Protein AF-A0A660PKB8-F1 (afd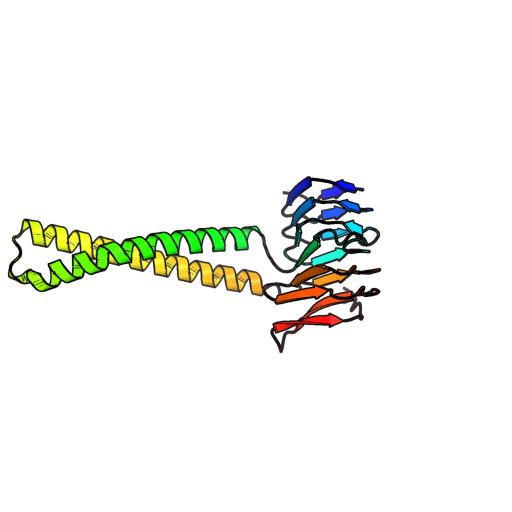b_monomer_lite)

Radius of gyration: 24.16 Å; chains: 1; bounding box: 61×37×67 Å

Secondary structure (DSSP, 8-state):
---EEEEEEES-EEEESS-EEEEEEEEEEEEEESS-EEEEEEEEEEEEEEESSEEEEEEES-TT---EEEEES--HHHHHHHHHHHHHHHHHHHHHHHHHHHHHHHHHTGGG--HHHHHHHHHHHHHHHHHHHHHHHHHHHHHHHHHHHHH-TT-EEEEEEEE-TT-EEEETTEEEE--S-EESPEEEEE-TTT-SEEEE--------

Foldseek 3Di:
DEEAEECEAEPEEEAEAYEYAHAAEYYQYEYEYQAEYYQQNYEYAAYAHEYLAEYHHAEYYDPVLHQAEYEKLDHVVLVVLLVVLVVLLVVLVVVLVVLVVVLVVLVVCVVVDDPVSVVVSVVSVVSNVVSVVSNVVSVVVSVVSVCVSCVNQNIKYWHAAKYAFQYWYHYPHEIDGRHHMDGARWMWHQDPVPRHTDIDRDPPPPDD

Structure (mmCIF, N/CA/C/O backbone):
data_AF-A0A660PKB8-F1
#
_entry.id   AF-A0A660PKB8-F1
#
loop_
_atom_site.group_PDB
_atom_site.id
_atom_site.type_symbol
_atom_site.label_atom_id
_atom_site.label_alt_id
_atom_site.label_comp_id
_atom_site.label_asym_id
_atom_site.label_entity_id
_atom_site.label_seq_id
_atom_site.pdbx_PDB_ins_code
_atom_site.Cartn_x
_atom_site.Cartn_y
_atom_site.Cartn_z
_atom_site.occupancy
_atom_site.B_iso_or_equiv
_atom_site.auth_seq_id
_atom_site.auth_comp_id
_atom_site.auth_asym_id
_atom_site.auth_atom_id
_atom_site.pdbx_PDB_model_num
ATOM 1 N N . LYS A 1 1 ? -10.560 6.174 -16.554 1.00 69.50 1 LYS A N 1
ATOM 2 C CA . LYS A 1 1 ? -10.930 4.743 -16.407 1.00 69.50 1 LYS A CA 1
ATOM 3 C C . LYS A 1 1 ? -10.545 4.004 -17.688 1.00 69.50 1 LYS A C 1
ATOM 5 O O . LYS A 1 1 ? -11.415 3.709 -18.490 1.00 69.50 1 LYS A O 1
ATOM 10 N N . GLY A 1 2 ? -9.256 3.796 -17.928 1.00 89.50 2 GLY A N 1
ATOM 11 C CA . GLY A 1 2 ? -8.780 3.174 -19.164 1.00 89.50 2 GLY A CA 1
ATOM 12 C C . GLY A 1 2 ? -7.281 2.937 -19.101 1.00 89.50 2 GLY A C 1
ATOM 13 O O . GLY A 1 2 ? -6.622 3.435 -18.183 1.00 89.50 2 GLY A O 1
ATOM 14 N N . ASP A 1 3 ? -6.766 2.167 -20.043 1.00 93.25 3 ASP A N 1
ATOM 15 C CA . ASP A 1 3 ? -5.341 1.871 -20.103 1.00 93.25 3 ASP A CA 1
ATOM 16 C C . ASP A 1 3 ? -4.556 3.098 -20.572 1.00 93.25 3 ASP A C 1
ATOM 18 O O . ASP A 1 3 ? -5.059 3.937 -21.324 1.00 93.25 3 ASP A O 1
ATOM 22 N N . ILE A 1 4 ? -3.321 3.224 -20.097 1.00 94.69 4 ILE A N 1
ATOM 23 C CA . ILE A 1 4 ? -2.430 4.325 -20.460 1.00 94.69 4 ILE A CA 1
ATOM 24 C C . ILE A 1 4 ? -1.214 3.730 -21.144 1.00 94.69 4 ILE A C 1
ATOM 26 O O . ILE A 1 4 ? -0.453 2.985 -20.531 1.00 94.69 4 ILE A O 1
ATOM 30 N N . LEU A 1 5 ? -1.018 4.105 -22.405 1.00 94.88 5 LEU A N 1
ATOM 31 C CA . LEU A 1 5 ? 0.172 3.764 -23.168 1.00 94.88 5 LEU A CA 1
ATOM 32 C C . LEU A 1 5 ? 0.995 5.032 -23.386 1.00 94.88 5 LEU A C 1
ATOM 34 O O . LEU A 1 5 ? 0.524 5.992 -23.996 1.00 94.88 5 LEU A O 1
ATOM 38 N N . ALA A 1 6 ? 2.227 5.042 -22.898 1.00 94.06 6 ALA A N 1
ATOM 39 C CA . ALA A 1 6 ? 3.127 6.174 -23.043 1.00 94.06 6 ALA A CA 1
ATOM 40 C C . ALA A 1 6 ? 4.546 5.696 -23.347 1.00 94.06 6 ALA A C 1
ATOM 42 O O . ALA A 1 6 ? 4.982 4.632 -22.921 1.00 94.06 6 ALA A O 1
ATOM 43 N N . LYS A 1 7 ? 5.316 6.506 -24.077 1.00 93.81 7 LYS A N 1
ATOM 44 C CA . LYS A 1 7 ? 6.759 6.252 -24.210 1.00 93.81 7 LYS A CA 1
ATOM 45 C C . LYS A 1 7 ? 7.508 6.686 -22.950 1.00 93.81 7 LYS A C 1
ATOM 47 O O . LYS A 1 7 ? 8.385 5.963 -22.489 1.00 93.81 7 LYS A O 1
ATOM 52 N N . TYR A 1 8 ? 7.120 7.836 -22.406 1.00 94.75 8 TYR A N 1
ATOM 53 C CA . TYR A 1 8 ? 7.726 8.482 -21.249 1.00 94.75 8 TYR A CA 1
ATOM 54 C C . TYR A 1 8 ? 6.620 8.985 -20.324 1.00 94.75 8 TYR A C 1
ATOM 56 O O . TYR A 1 8 ? 5.643 9.561 -20.804 1.00 94.75 8 TYR A O 1
ATOM 64 N N . ILE A 1 9 ? 6.783 8.798 -19.017 1.00 95.62 9 ILE A N 1
ATOM 65 C CA . ILE A 1 9 ? 5.937 9.412 -17.989 1.00 95.62 9 ILE A CA 1
ATOM 66 C C . ILE A 1 9 ? 6.855 10.220 -17.081 1.00 95.62 9 ILE A C 1
ATOM 68 O O . ILE A 1 9 ? 7.738 9.655 -16.447 1.00 95.62 9 ILE A O 1
ATOM 72 N N . MET A 1 10 ? 6.691 11.540 -17.041 1.00 94.69 10 MET A N 1
ATOM 73 C CA . MET A 1 10 ? 7.623 12.427 -16.342 1.00 94.69 10 MET A CA 1
ATOM 74 C C . MET A 1 10 ? 6.870 13.446 -15.498 1.00 94.69 10 MET A C 1
ATOM 76 O O . MET A 1 10 ? 5.960 14.095 -16.010 1.00 94.69 10 MET A O 1
ATOM 80 N N . ASN A 1 11 ? 7.273 13.608 -14.232 1.00 94.25 11 ASN A N 1
ATOM 81 C CA . ASN A 1 11 ? 6.698 14.577 -13.289 1.00 94.25 11 ASN A CA 1
ATOM 82 C C . ASN A 1 11 ? 5.159 14.545 -13.242 1.00 94.25 11 ASN A C 1
ATOM 84 O O . ASN A 1 11 ? 4.507 15.583 -13.126 1.00 94.25 11 ASN A O 1
ATOM 88 N N . ALA A 1 12 ? 4.571 13.355 -13.371 1.00 94.31 12 ALA A N 1
ATOM 89 C CA . ALA A 1 12 ? 3.133 13.193 -13.519 1.00 94.31 12 ALA A CA 1
ATOM 90 C C . ALA A 1 12 ? 2.507 12.575 -12.266 1.00 94.31 12 ALA A C 1
ATOM 92 O O . ALA A 1 12 ? 3.125 11.762 -11.577 1.00 94.31 12 ALA A O 1
ATOM 93 N N . SER A 1 13 ? 1.249 12.933 -12.003 1.00 95.44 13 SER A N 1
ATOM 94 C CA . SER A 1 13 ? 0.395 12.259 -11.026 1.00 95.44 13 SER A CA 1
ATOM 95 C C . SER A 1 13 ? -0.745 11.577 -11.773 1.00 95.44 13 SER A C 1
ATOM 97 O O . SER A 1 13 ? -1.609 12.253 -12.325 1.00 95.44 13 SER A O 1
ATOM 99 N N . ILE A 1 14 ? -0.727 10.248 -11.824 1.00 94.56 14 ILE A N 1
ATOM 100 C CA . ILE A 1 14 ? -1.654 9.441 -12.621 1.00 94.56 14 ILE A CA 1
ATOM 101 C C . ILE A 1 14 ? -2.385 8.468 -11.706 1.00 94.56 14 ILE A C 1
ATOM 103 O O . ILE A 1 14 ? -1.758 7.708 -10.974 1.00 94.56 14 ILE A O 1
ATOM 107 N N . GLU A 1 15 ? -3.711 8.443 -11.806 1.00 94.69 15 GLU A N 1
ATOM 108 C CA . GLU A 1 15 ? -4.549 7.422 -11.183 1.00 94.69 15 GLU A CA 1
ATOM 109 C C . GLU A 1 15 ? -5.444 6.789 -12.252 1.00 94.69 15 GLU A C 1
ATOM 111 O O . GLU A 1 15 ? -6.185 7.480 -12.956 1.00 94.69 15 GLU A O 1
ATOM 116 N N . THR A 1 16 ? -5.380 5.467 -12.400 1.00 94.06 16 THR A N 1
ATOM 117 C CA . THR A 1 16 ? -6.225 4.744 -13.355 1.00 94.06 16 THR A CA 1
ATOM 118 C C . THR A 1 16 ? -6.675 3.385 -12.832 1.00 94.06 16 THR A C 1
ATOM 120 O O . THR A 1 16 ? -6.092 2.801 -11.923 1.00 94.06 16 THR A O 1
ATOM 123 N N . TYR A 1 17 ? -7.757 2.875 -13.414 1.00 92.19 17 TYR A N 1
ATOM 124 C CA . TYR A 1 17 ? -8.236 1.515 -13.162 1.00 92.19 17 TYR A CA 1
ATOM 125 C C . TYR A 1 17 ? -7.673 0.508 -14.171 1.00 92.19 17 TYR A C 1
ATOM 127 O O . TYR A 1 17 ? -7.754 -0.691 -13.935 1.00 92.19 17 TYR A O 1
ATOM 135 N N . GLY A 1 18 ? -7.131 1.002 -15.288 1.00 92.06 18 GLY A N 1
ATOM 136 C CA . GLY A 1 18 ? -6.535 0.188 -16.341 1.00 92.06 18 GLY A CA 1
ATOM 137 C C . GLY A 1 18 ? -5.058 -0.109 -16.103 1.00 92.06 18 GLY A C 1
ATOM 138 O O . GLY A 1 18 ? -4.465 0.309 -15.108 1.00 92.06 18 GLY A O 1
ATOM 139 N N . GLN A 1 19 ? -4.460 -0.826 -17.039 1.00 94.12 19 GLN A N 1
ATOM 140 C CA . GLN A 1 19 ? -3.027 -1.079 -17.098 1.00 94.12 19 GLN A CA 1
ATOM 141 C C . GLN A 1 19 ? -2.276 0.188 -17.518 1.00 94.12 19 GLN A C 1
ATOM 143 O O . GLN A 1 19 ? -2.779 1.015 -18.282 1.00 94.12 19 GLN A O 1
ATOM 148 N N . ILE A 1 20 ? -1.050 0.343 -17.027 1.00 95.94 20 ILE A N 1
ATOM 149 C CA . ILE A 1 20 ? -0.141 1.393 -17.493 1.00 95.94 20 ILE A CA 1
ATOM 150 C C . ILE A 1 20 ? 1.052 0.729 -18.159 1.00 95.94 20 ILE A C 1
ATOM 152 O O . ILE A 1 20 ? 1.685 -0.140 -17.567 1.00 95.94 20 ILE A O 1
ATOM 156 N N . VAL A 1 21 ? 1.379 1.167 -19.370 1.00 96.31 21 VAL A N 1
ATOM 157 C CA . VAL A 1 21 ? 2.563 0.728 -20.106 1.00 96.31 21 VAL A CA 1
ATOM 158 C C . VAL A 1 21 ? 3.403 1.953 -20.454 1.00 96.31 21 VAL A C 1
ATOM 160 O O . VAL A 1 21 ? 2.982 2.812 -21.230 1.00 96.31 21 VAL A O 1
ATOM 163 N N . ALA A 1 22 ? 4.593 2.028 -19.866 1.00 96.06 22 ALA A N 1
ATOM 164 C CA . ALA A 1 22 ? 5.624 3.005 -20.173 1.00 96.06 22 ALA A CA 1
ATOM 165 C C . ALA A 1 22 ? 6.752 2.317 -20.956 1.00 96.06 22 ALA A C 1
ATOM 167 O O . ALA A 1 22 ? 7.414 1.422 -20.444 1.00 96.06 22 ALA A O 1
ATOM 168 N N . ASN A 1 23 ? 6.999 2.708 -22.206 1.00 92.88 23 ASN A N 1
ATOM 169 C CA . ASN A 1 23 ? 7.944 1.953 -23.040 1.00 92.88 23 ASN A CA 1
ATOM 170 C C . ASN A 1 23 ? 9.421 2.222 -22.714 1.00 92.88 23 ASN A C 1
ATOM 172 O O . ASN A 1 23 ? 10.255 1.383 -23.052 1.00 92.88 23 ASN A O 1
ATOM 176 N N . ARG A 1 24 ? 9.766 3.389 -22.153 1.00 93.12 24 ARG A N 1
ATOM 177 C CA . ARG A 1 24 ? 11.167 3.793 -21.939 1.00 93.12 24 ARG A CA 1
ATOM 178 C C . ARG A 1 24 ? 11.476 4.262 -20.530 1.00 93.12 24 ARG A C 1
ATOM 180 O O . ARG A 1 24 ? 12.496 3.860 -19.981 1.00 93.12 24 ARG A O 1
ATOM 187 N N . GLU A 1 25 ? 10.665 5.144 -19.961 1.00 94.50 25 GLU A N 1
ATOM 188 C CA . GLU A 1 25 ? 11.041 5.766 -18.692 1.00 94.50 25 GLU A CA 1
ATOM 189 C C . GLU A 1 25 ? 9.838 6.272 -17.906 1.00 94.50 25 GLU A C 1
ATOM 191 O O . GLU A 1 25 ? 8.907 6.862 -18.466 1.00 94.50 25 GLU A O 1
ATOM 196 N N . ILE A 1 26 ? 9.905 6.072 -16.592 1.00 95.94 26 ILE A N 1
ATOM 197 C CA . ILE A 1 26 ? 9.063 6.734 -15.605 1.00 95.94 26 ILE A CA 1
ATOM 198 C C . ILE A 1 26 ? 9.989 7.568 -14.722 1.00 95.94 26 ILE A C 1
ATOM 200 O O . ILE A 1 26 ? 10.857 7.027 -14.043 1.00 95.94 26 ILE A O 1
ATOM 204 N N . PHE A 1 27 ? 9.816 8.883 -14.737 1.00 95.25 27 PHE A N 1
ATOM 205 C CA . PHE A 1 27 ? 10.677 9.827 -14.038 1.00 95.25 27 PHE A CA 1
ATOM 206 C C . PHE A 1 27 ? 9.871 10.629 -13.021 1.00 95.25 27 PHE A C 1
ATOM 208 O O . PHE A 1 27 ? 8.894 11.291 -13.390 1.00 95.25 27 PHE A O 1
ATOM 215 N N . GLN A 1 28 ? 10.283 10.581 -11.753 1.00 93.88 28 GLN A N 1
ATOM 216 C CA . GLN A 1 28 ? 9.785 11.427 -10.665 1.00 93.88 28 GLN A CA 1
ATOM 217 C C . GLN A 1 28 ? 8.247 11.543 -10.646 1.00 93.88 28 GLN A C 1
ATOM 219 O O . GLN A 1 28 ? 7.681 12.634 -10.586 1.00 93.88 28 GLN A O 1
ATOM 224 N N . SER A 1 29 ? 7.551 10.412 -10.766 1.00 95.88 29 SER A N 1
ATOM 225 C CA . SER A 1 29 ? 6.095 10.382 -10.964 1.00 95.88 29 SER A CA 1
ATOM 226 C C . SER A 1 29 ? 5.377 9.639 -9.840 1.00 95.88 29 SER A C 1
ATOM 228 O O . SER A 1 29 ? 5.936 8.752 -9.199 1.00 95.88 29 SER A O 1
ATOM 230 N N . LYS A 1 30 ? 4.119 10.008 -9.596 1.00 96.62 30 LYS A N 1
ATOM 231 C CA . LYS A 1 30 ? 3.211 9.313 -8.680 1.00 96.62 30 LYS A CA 1
ATOM 232 C C . LYS A 1 30 ? 2.159 8.594 -9.502 1.00 96.62 30 LYS A C 1
ATOM 234 O O . LYS A 1 30 ? 1.293 9.232 -10.094 1.00 96.62 30 LYS A O 1
ATOM 239 N N . ILE A 1 31 ? 2.250 7.277 -9.574 1.00 96.00 31 ILE A N 1
ATOM 240 C CA . ILE A 1 31 ? 1.409 6.468 -10.448 1.00 96.00 31 ILE A CA 1
ATOM 241 C C . ILE A 1 31 ? 0.656 5.455 -9.603 1.00 96.00 31 ILE A C 1
ATOM 243 O O . ILE A 1 31 ? 1.268 4.709 -8.848 1.00 96.00 31 ILE A O 1
ATOM 247 N N . LYS A 1 32 ? -0.667 5.406 -9.757 1.00 95.31 32 LYS A N 1
ATOM 248 C CA . LYS A 1 32 ? -1.527 4.419 -9.107 1.00 95.31 32 LYS A CA 1
ATOM 249 C C . LYS A 1 32 ? -2.399 3.720 -10.139 1.00 95.31 32 LYS A C 1
ATOM 251 O O . LYS A 1 32 ? -3.135 4.369 -10.885 1.00 95.31 32 LYS A O 1
ATOM 256 N N . SER A 1 33 ? -2.334 2.396 -10.166 1.00 94.06 33 SER A N 1
ATOM 257 C CA . SER A 1 33 ? -3.136 1.550 -11.044 1.00 94.06 33 SER A CA 1
ATOM 258 C C . SER A 1 33 ? -3.864 0.466 -10.244 1.00 94.06 33 SER A C 1
ATOM 260 O O . SER A 1 33 ? -3.288 -0.146 -9.346 1.00 94.06 33 SER A O 1
ATOM 262 N N . LYS A 1 34 ? -5.131 0.191 -10.588 1.00 91.06 34 LYS A N 1
ATOM 263 C CA . LYS A 1 34 ? -5.841 -1.019 -10.116 1.00 91.06 34 LYS A CA 1
ATOM 264 C C . LYS A 1 34 ? -5.466 -2.291 -10.883 1.00 91.06 34 LYS A C 1
ATOM 266 O O . LYS A 1 34 ? -5.967 -3.370 -10.580 1.00 91.06 34 LYS A O 1
ATOM 271 N N . ASN A 1 35 ? -4.629 -2.172 -11.901 1.00 91.81 35 ASN A N 1
ATOM 272 C CA . ASN A 1 35 ? -4.149 -3.285 -12.697 1.00 91.81 35 ASN A CA 1
ATOM 273 C C . ASN A 1 35 ? -2.618 -3.327 -12.604 1.00 91.81 35 ASN A C 1
ATOM 275 O O . ASN A 1 35 ? -2.0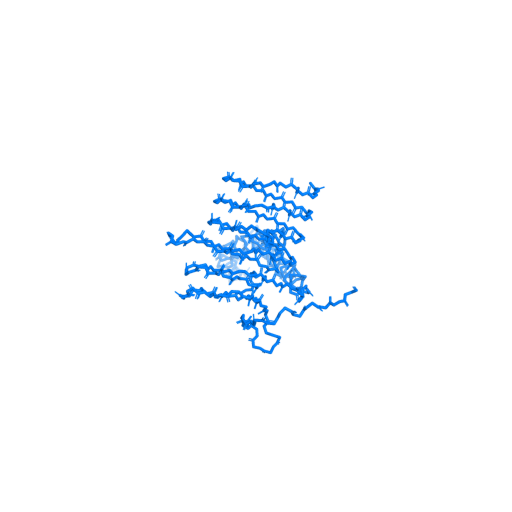47 -2.922 -11.592 1.00 91.81 35 ASN A O 1
ATOM 279 N N . GLU A 1 36 ? -1.958 -3.861 -13.622 1.00 94.31 36 GLU A N 1
ATOM 280 C CA . GLU A 1 36 ? -0.504 -3.938 -13.680 1.00 94.31 36 GLU A CA 1
ATOM 281 C C . GLU A 1 36 ? 0.140 -2.660 -14.234 1.00 94.31 36 GLU A C 1
ATOM 283 O O . GLU A 1 36 ? -0.455 -1.920 -15.027 1.00 94.31 36 GLU A O 1
ATOM 288 N N . ILE A 1 37 ? 1.398 -2.434 -13.858 1.00 96.19 37 ILE A N 1
ATOM 289 C CA . ILE A 1 37 ? 2.243 -1.374 -14.412 1.00 96.19 37 ILE A CA 1
ATOM 290 C C . ILE A 1 37 ? 3.451 -2.017 -15.088 1.00 96.19 37 ILE A C 1
ATOM 292 O O . ILE A 1 37 ? 4.178 -2.792 -14.473 1.00 96.19 37 ILE A O 1
ATOM 296 N N . HIS A 1 38 ? 3.674 -1.676 -16.355 1.00 96.12 38 HIS A N 1
ATOM 297 C CA . HIS A 1 38 ? 4.717 -2.250 -17.197 1.00 96.12 38 HIS A CA 1
ATOM 298 C C . HIS A 1 38 ? 5.668 -1.165 -17.694 1.00 96.12 38 HIS A C 1
ATOM 300 O O . HIS A 1 38 ? 5.269 -0.240 -18.391 1.00 96.12 38 HIS A O 1
ATOM 306 N N . CYS A 1 39 ? 6.944 -1.320 -17.379 1.00 95.25 39 CYS A N 1
ATOM 307 C CA . CYS A 1 39 ? 8.083 -0.577 -17.900 1.00 95.25 39 CYS A CA 1
ATOM 308 C C . CYS A 1 39 ? 9.237 -1.548 -18.210 1.00 95.25 39 CYS A C 1
ATOM 310 O O . CYS A 1 39 ? 10.386 -1.296 -17.865 1.00 95.25 39 CYS A O 1
ATOM 312 N N . LYS A 1 40 ? 8.926 -2.708 -18.812 1.00 90.06 40 LYS A N 1
ATOM 313 C CA . LYS A 1 40 ? 9.848 -3.858 -18.928 1.00 90.06 40 LYS A CA 1
ATOM 314 C C . LYS A 1 40 ? 11.189 -3.543 -19.600 1.00 90.06 40 LYS A C 1
ATOM 316 O O . LYS A 1 40 ? 12.201 -4.084 -19.200 1.00 90.06 40 LYS A O 1
ATOM 321 N N . LYS A 1 41 ? 11.180 -2.697 -20.636 1.00 90.50 41 LYS A N 1
ATOM 322 C CA . LYS A 1 41 ? 12.384 -2.276 -21.390 1.00 90.50 41 LYS A CA 1
ATOM 323 C C . LYS A 1 41 ? 12.920 -0.916 -20.941 1.00 90.50 41 LYS A C 1
ATOM 325 O O . LYS A 1 41 ? 13.738 -0.309 -21.629 1.00 90.50 41 LYS A O 1
ATOM 330 N N . GLY A 1 42 ? 12.337 -0.381 -19.880 1.00 92.81 42 GLY A N 1
ATOM 331 C CA . GLY A 1 42 ? 12.573 0.965 -19.419 1.00 92.81 42 GLY A CA 1
ATOM 332 C C . GLY A 1 42 ? 13.012 0.987 -17.972 1.00 92.81 42 GLY A C 1
ATOM 333 O O . GLY A 1 42 ? 13.223 -0.042 -17.333 1.00 92.81 42 GLY A O 1
ATOM 334 N N . ARG A 1 43 ? 13.129 2.199 -17.450 1.00 94.19 43 ARG A N 1
ATOM 335 C CA . ARG A 1 43 ? 13.614 2.436 -16.095 1.00 94.19 43 ARG A CA 1
ATOM 336 C C . ARG A 1 43 ? 12.685 3.347 -15.311 1.00 94.19 43 ARG A C 1
ATOM 338 O O . ARG A 1 43 ? 12.027 4.220 -15.881 1.00 94.19 43 ARG A O 1
ATOM 345 N N . VAL A 1 44 ? 12.630 3.140 -14.003 1.00 96.06 44 VAL A N 1
ATOM 346 C CA . VAL A 1 44 ? 11.898 3.988 -13.060 1.00 96.06 44 VAL A CA 1
ATOM 347 C C . VAL A 1 44 ? 12.903 4.761 -12.222 1.00 96.06 44 VAL A C 1
ATOM 349 O O . VAL A 1 44 ? 13.594 4.170 -11.400 1.00 96.06 44 VAL A O 1
ATOM 352 N N . LEU A 1 45 ? 12.970 6.078 -12.399 1.00 93.38 45 LEU A N 1
ATOM 353 C CA . LEU A 1 45 ? 13.861 6.948 -11.637 1.00 93.38 45 LEU A CA 1
ATOM 354 C C . LEU A 1 45 ? 13.033 7.876 -10.766 1.00 93.38 45 LEU A C 1
ATOM 356 O O . LEU A 1 45 ? 12.564 8.925 -11.213 1.00 93.38 45 LEU A O 1
ATOM 360 N N . GLY A 1 46 ? 12.894 7.498 -9.504 1.00 91.69 46 GLY A N 1
ATOM 361 C CA . GLY A 1 46 ? 12.217 8.310 -8.512 1.00 91.69 46 GLY A CA 1
ATOM 362 C C . GLY A 1 46 ? 10.694 8.298 -8.631 1.00 91.69 46 GLY A C 1
ATOM 363 O O . GLY A 1 46 ? 10.106 8.118 -9.700 1.00 91.69 46 GLY A O 1
ATOM 364 N N . GLY A 1 47 ? 10.054 8.543 -7.493 1.00 94.56 47 GLY A N 1
ATOM 365 C CA . GLY A 1 47 ? 8.605 8.609 -7.372 1.00 94.56 47 GLY A CA 1
ATOM 366 C C . GLY A 1 47 ? 8.002 7.409 -6.651 1.00 94.56 47 GLY A C 1
ATOM 367 O O . GLY A 1 47 ? 8.694 6.625 -6.001 1.00 94.56 47 GLY A O 1
ATOM 368 N N . GLU A 1 48 ? 6.682 7.311 -6.744 1.00 96.19 48 GLU A N 1
ATOM 369 C CA . GLU A 1 48 ? 5.869 6.315 -6.050 1.00 96.19 48 GLU A CA 1
ATOM 370 C C . GLU A 1 48 ? 4.971 5.626 -7.072 1.00 96.19 48 GLU A C 1
ATOM 372 O O . GLU A 1 48 ? 4.079 6.249 -7.651 1.00 96.19 48 GLU A O 1
ATOM 377 N N . ILE A 1 49 ? 5.237 4.347 -7.315 1.00 96.56 49 ILE A N 1
ATOM 378 C CA . ILE A 1 49 ? 4.546 3.533 -8.309 1.00 96.56 49 ILE A CA 1
ATOM 379 C C . ILE A 1 49 ? 3.776 2.452 -7.566 1.00 96.56 49 ILE A C 1
ATOM 381 O O . ILE A 1 49 ? 4.372 1.608 -6.905 1.00 96.56 49 ILE A O 1
ATOM 385 N N . MET A 1 50 ? 2.454 2.482 -7.674 1.00 95.25 50 MET A N 1
ATOM 386 C CA . MET A 1 50 ? 1.547 1.590 -6.966 1.00 95.25 50 MET A CA 1
ATOM 387 C C . MET A 1 50 ? 0.652 0.843 -7.953 1.00 95.25 50 MET A C 1
ATOM 389 O O . MET A 1 50 ? -0.048 1.462 -8.755 1.00 95.25 50 MET A O 1
ATOM 393 N N . ALA A 1 51 ? 0.640 -0.482 -7.864 1.00 94.31 51 ALA A N 1
ATOM 394 C CA . ALA A 1 51 ? -0.196 -1.362 -8.668 1.00 94.31 51 ALA A CA 1
ATOM 395 C C . ALA A 1 51 ? -0.943 -2.357 -7.772 1.00 94.31 51 ALA A C 1
ATOM 397 O O . ALA A 1 51 ? -0.347 -2.984 -6.896 1.00 94.31 51 ALA A O 1
ATOM 398 N N . ALA A 1 52 ? -2.237 -2.566 -8.019 1.00 91.12 52 ALA A N 1
ATOM 399 C CA . ALA A 1 52 ? -3.010 -3.544 -7.249 1.00 91.12 52 ALA A CA 1
ATOM 400 C C . ALA A 1 52 ? -2.660 -5.000 -7.598 1.00 91.12 52 ALA A C 1
ATOM 402 O O . ALA A 1 52 ? -2.878 -5.890 -6.779 1.00 91.12 52 ALA A O 1
ATOM 403 N N . LYS A 1 53 ? -2.125 -5.247 -8.802 1.00 90.38 53 LYS A N 1
ATOM 404 C CA . LYS A 1 53 ? -1.658 -6.569 -9.238 1.00 90.38 53 LYS A CA 1
ATOM 405 C C . LYS A 1 53 ? -0.138 -6.651 -9.190 1.00 90.38 53 LYS A C 1
ATOM 407 O O . LYS A 1 53 ? 0.407 -7.065 -8.180 1.00 90.38 53 LYS A O 1
ATOM 412 N N . GLY A 1 54 ? 0.548 -6.215 -10.243 1.00 92.88 54 GLY A N 1
ATOM 413 C CA . GLY A 1 54 ? 1.999 -6.342 -10.337 1.00 92.88 54 GLY A CA 1
ATOM 414 C C . GLY A 1 54 ? 2.681 -5.151 -10.990 1.00 92.88 54 GLY A C 1
ATOM 415 O O . GLY A 1 54 ? 2.058 -4.359 -11.703 1.00 92.88 54 GLY A O 1
ATOM 416 N N . ILE A 1 55 ? 3.978 -5.039 -10.729 1.00 96.19 55 ILE A N 1
ATOM 417 C CA . ILE A 1 55 ? 4.862 -4.027 -11.307 1.00 96.19 55 ILE A CA 1
ATOM 418 C C . ILE A 1 55 ? 5.985 -4.758 -12.032 1.00 96.19 55 ILE A C 1
ATOM 420 O O . ILE A 1 55 ? 6.675 -5.566 -11.426 1.00 96.19 55 ILE A O 1
ATOM 424 N N . TYR A 1 56 ? 6.187 -4.456 -13.310 1.00 96.19 56 TYR A N 1
ATOM 425 C CA . TYR A 1 56 ? 7.210 -5.081 -14.147 1.00 96.19 56 TYR A CA 1
ATOM 426 C C . TYR A 1 56 ? 8.088 -3.988 -14.743 1.00 96.19 56 TYR A C 1
ATOM 428 O O . TYR A 1 56 ? 7.608 -3.222 -15.574 1.00 96.19 56 TYR A O 1
ATOM 436 N N . VAL A 1 57 ? 9.350 -3.876 -14.343 1.00 96.38 57 VAL A N 1
ATOM 437 C CA . VAL A 1 57 ? 10.245 -2.775 -14.748 1.00 96.38 57 VAL A CA 1
ATOM 438 C C . VAL A 1 57 ? 11.609 -3.319 -15.171 1.00 96.38 57 VAL A C 1
ATOM 440 O O . VAL A 1 57 ? 12.029 -4.350 -14.668 1.00 96.38 57 VAL A O 1
ATOM 443 N N . GLY A 1 58 ? 12.295 -2.673 -16.113 1.00 94.88 58 GLY A N 1
ATOM 444 C CA . GLY A 1 58 ? 13.662 -3.062 -16.484 1.00 94.88 58 GLY A CA 1
ATOM 445 C C . GLY A 1 58 ? 14.637 -2.699 -15.370 1.00 94.88 58 GLY A C 1
ATOM 446 O O . GLY A 1 58 ? 15.154 -3.567 -14.672 1.00 94.88 58 GLY A O 1
ATOM 447 N N . GLU A 1 59 ? 14.781 -1.399 -15.115 1.00 94.94 59 GLU A N 1
ATOM 448 C CA . GLU A 1 59 ? 15.587 -0.881 -14.005 1.00 94.94 59 GLU A CA 1
ATOM 449 C C . GLU A 1 59 ? 14.737 -0.091 -13.001 1.00 94.94 59 GLU A C 1
ATOM 451 O O . GLU A 1 59 ? 13.799 0.623 -13.373 1.00 94.94 59 GLU A O 1
ATOM 456 N N . ALA A 1 60 ? 15.097 -0.159 -11.721 1.00 95.44 60 ALA A N 1
ATOM 457 C CA . ALA A 1 60 ? 14.468 0.630 -10.666 1.00 95.44 60 ALA A CA 1
ATOM 458 C C . ALA A 1 60 ? 15.509 1.418 -9.869 1.00 95.44 60 ALA A C 1
ATOM 460 O O . ALA A 1 60 ? 16.475 0.853 -9.360 1.00 95.44 60 ALA A O 1
ATOM 461 N N . GLY A 1 61 ? 15.274 2.719 -9.716 1.00 92.50 61 GLY A N 1
ATOM 462 C CA . GLY A 1 61 ? 16.140 3.651 -9.005 1.00 92.50 61 GLY A CA 1
ATOM 463 C C . GLY A 1 61 ? 17.161 4.343 -9.905 1.00 92.50 61 GLY A C 1
ATOM 464 O O . GLY A 1 61 ? 17.042 4.379 -11.129 1.00 92.50 61 GLY A O 1
ATOM 465 N N . SER A 1 62 ? 18.160 4.962 -9.281 1.00 91.50 62 SER A N 1
ATOM 466 C CA . SER A 1 62 ? 19.259 5.613 -9.990 1.00 91.50 62 SER A CA 1
ATOM 467 C C . SER A 1 62 ? 20.519 5.656 -9.130 1.00 91.50 62 SER A C 1
ATOM 469 O O . SER A 1 62 ? 20.445 5.606 -7.904 1.00 91.50 62 SER A O 1
ATOM 471 N N . LYS A 1 63 ? 21.681 5.854 -9.766 1.00 85.62 63 LYS A N 1
ATOM 472 C CA . LYS A 1 63 ? 22.966 6.071 -9.069 1.00 85.62 63 LYS A CA 1
ATOM 473 C C . LYS A 1 63 ? 22.951 7.265 -8.107 1.00 85.62 63 LYS A C 1
ATOM 475 O O . LYS A 1 63 ? 23.763 7.323 -7.196 1.00 85.62 63 LYS A O 1
ATOM 480 N N . GLY A 1 64 ? 22.047 8.223 -8.322 1.00 82.50 64 GLY A N 1
ATOM 481 C CA . GLY A 1 64 ? 21.869 9.388 -7.456 1.00 82.50 64 GLY A CA 1
ATOM 482 C C . GLY A 1 64 ? 20.975 9.131 -6.240 1.00 82.50 64 GLY A C 1
ATOM 483 O O . GLY A 1 64 ? 20.571 10.098 -5.601 1.00 82.50 64 GLY A O 1
ATOM 484 N N . ASN A 1 65 ? 20.613 7.874 -5.950 1.00 79.12 65 ASN A N 1
ATOM 485 C CA . ASN A 1 65 ? 19.687 7.488 -4.881 1.00 79.12 65 ASN A CA 1
ATOM 486 C C . ASN A 1 65 ? 18.351 8.246 -4.952 1.00 79.12 65 ASN A C 1
ATOM 488 O O . ASN A 1 65 ? 17.817 8.721 -3.944 1.00 79.12 65 ASN A O 1
ATOM 492 N N . ALA A 1 66 ? 17.799 8.379 -6.164 1.00 86.44 66 ALA A N 1
ATOM 493 C CA . ALA A 1 66 ? 16.464 8.937 -6.329 1.00 86.44 66 ALA A CA 1
ATOM 494 C C . ALA A 1 66 ? 15.455 8.075 -5.556 1.00 86.44 66 ALA A C 1
ATOM 496 O O . ALA A 1 66 ? 15.334 6.874 -5.812 1.00 86.44 66 ALA A O 1
ATOM 497 N N . LYS A 1 67 ? 14.720 8.696 -4.623 1.00 90.38 67 LYS A N 1
ATOM 498 C CA . LYS A 1 67 ? 13.718 8.017 -3.788 1.00 90.38 67 LYS A CA 1
ATOM 499 C C . LYS A 1 67 ? 12.677 7.340 -4.673 1.00 90.38 67 LYS A C 1
ATOM 501 O O . LYS A 1 67 ? 11.831 8.021 -5.251 1.00 90.38 67 LYS A O 1
ATOM 506 N N . THR A 1 68 ? 12.762 6.019 -4.769 1.00 95.25 68 THR A N 1
ATOM 507 C CA . THR A 1 68 ? 11.919 5.198 -5.638 1.00 95.25 68 THR A CA 1
ATOM 508 C C . THR A 1 68 ? 11.208 4.170 -4.781 1.00 95.25 68 THR A C 1
ATOM 510 O O . THR A 1 68 ? 11.851 3.380 -4.091 1.00 95.25 68 THR A O 1
ATOM 513 N N . LEU A 1 69 ? 9.881 4.208 -4.815 1.00 96.44 69 LEU A N 1
ATOM 514 C CA . LEU A 1 69 ? 9.014 3.317 -4.061 1.00 96.44 69 LEU A CA 1
ATOM 515 C C . LEU A 1 69 ? 8.125 2.554 -5.043 1.00 96.44 69 LEU A C 1
ATOM 517 O O . LEU A 1 69 ? 7.324 3.161 -5.755 1.00 96.44 69 LEU A O 1
ATOM 521 N N . LEU A 1 70 ? 8.284 1.233 -5.081 1.00 96.31 70 LEU A N 1
ATOM 522 C CA . LEU A 1 70 ? 7.465 0.326 -5.880 1.00 96.31 70 LEU A CA 1
ATOM 523 C C . LEU A 1 70 ? 6.551 -0.457 -4.939 1.00 96.31 70 LEU A C 1
ATOM 525 O O . LEU A 1 70 ? 7.034 -1.098 -4.010 1.00 96.31 70 LEU A O 1
ATOM 529 N N . ILE A 1 71 ? 5.241 -0.388 -5.161 1.00 94.94 71 ILE A N 1
ATOM 530 C CA . ILE A 1 71 ? 4.220 -0.974 -4.292 1.00 94.94 71 ILE A CA 1
ATOM 531 C C . ILE A 1 71 ? 3.308 -1.879 -5.121 1.00 94.94 71 ILE A C 1
ATOM 533 O O . ILE A 1 71 ? 2.520 -1.388 -5.926 1.00 94.94 71 ILE A O 1
ATOM 537 N N . ALA A 1 72 ? 3.369 -3.188 -4.901 1.00 93.19 72 ALA A N 1
ATOM 538 C CA . ALA A 1 72 ? 2.449 -4.153 -5.497 1.00 93.19 72 ALA A CA 1
ATOM 539 C C . ALA A 1 72 ? 1.442 -4.689 -4.466 1.00 93.19 72 ALA A C 1
ATOM 541 O O . ALA A 1 72 ? 1.705 -4.712 -3.261 1.00 93.19 72 ALA A O 1
ATOM 542 N N . GLY A 1 73 ? 0.279 -5.133 -4.945 1.00 88.94 73 GLY A N 1
ATOM 543 C CA . GLY A 1 73 ? -0.742 -5.788 -4.118 1.00 88.94 73 GLY A CA 1
ATOM 544 C C . GLY A 1 73 ? -1.641 -4.835 -3.336 1.00 88.94 73 GLY A C 1
ATOM 545 O O . GLY A 1 73 ? -2.371 -5.268 -2.450 1.00 88.94 73 GLY A O 1
ATOM 546 N N . ILE A 1 74 ? -1.608 -3.535 -3.645 1.00 86.31 74 ILE A N 1
ATOM 547 C CA . ILE A 1 74 ? -2.435 -2.533 -2.963 1.00 86.31 74 ILE A CA 1
ATOM 548 C C . ILE A 1 74 ? -3.361 -1.843 -3.967 1.00 86.31 74 ILE A C 1
ATOM 550 O O . ILE A 1 74 ? -2.909 -1.129 -4.861 1.00 86.31 74 ILE A O 1
ATOM 554 N N . ASP A 1 75 ? -4.677 -2.008 -3.790 1.00 87.38 75 ASP A N 1
ATOM 555 C CA . ASP A 1 75 ? -5.673 -1.163 -4.458 1.00 87.38 75 ASP A CA 1
ATOM 556 C C . ASP A 1 75 ? -5.771 0.176 -3.717 1.00 87.38 75 ASP A C 1
ATOM 558 O O . ASP A 1 75 ? -6.252 0.255 -2.582 1.00 87.38 75 ASP A O 1
ATOM 562 N N . PHE A 1 76 ? -5.343 1.249 -4.382 1.00 84.81 76 PHE A N 1
ATOM 563 C CA . PHE A 1 76 ? -5.352 2.599 -3.822 1.00 84.81 76 PHE A CA 1
ATOM 564 C C . PHE A 1 76 ? -6.745 3.090 -3.392 1.00 84.81 76 PHE A C 1
ATOM 566 O O . PHE A 1 76 ? -6.841 3.926 -2.495 1.00 84.81 76 PHE A O 1
ATOM 573 N N . GLN A 1 77 ? -7.838 2.601 -3.989 1.00 87.38 77 GLN A N 1
ATOM 574 C CA . GLN A 1 77 ? -9.188 2.953 -3.549 1.00 87.38 77 GLN A CA 1
ATOM 575 C C . GLN A 1 77 ? -9.576 2.241 -2.264 1.00 87.38 77 GLN A C 1
ATOM 577 O O . GLN A 1 77 ? -10.162 2.877 -1.390 1.00 87.38 77 GLN A O 1
ATOM 582 N N . LEU A 1 78 ? -9.246 0.955 -2.138 1.00 85.75 78 LEU A N 1
ATOM 583 C CA . LEU A 1 78 ? -9.473 0.214 -0.899 1.00 85.75 78 LEU A CA 1
ATOM 584 C C . LEU A 1 78 ? -8.611 0.792 0.226 1.00 85.75 78 LEU A C 1
ATOM 586 O O . LEU A 1 78 ? -9.112 1.049 1.318 1.00 85.75 78 LEU A O 1
ATOM 590 N N . GLN A 1 79 ? -7.353 1.122 -0.071 1.00 85.00 79 GLN A N 1
ATOM 591 C CA . GLN A 1 79 ? -6.465 1.802 0.868 1.00 85.00 79 GLN A CA 1
ATOM 592 C C . GLN A 1 79 ? -7.012 3.173 1.292 1.00 85.00 79 GLN A C 1
ATOM 594 O O . GLN A 1 79 ? -6.987 3.511 2.475 1.00 85.00 79 GLN A O 1
ATOM 599 N N . ASN A 1 80 ? -7.543 3.963 0.353 1.00 88.06 80 ASN A N 1
ATOM 600 C CA . ASN A 1 80 ? -8.130 5.260 0.679 1.00 88.06 80 ASN A CA 1
ATOM 601 C C . ASN A 1 80 ? -9.413 5.117 1.515 1.00 88.06 80 ASN A C 1
ATOM 603 O O . ASN A 1 80 ? -9.604 5.871 2.466 1.00 88.06 80 ASN A O 1
ATOM 607 N N . LYS A 1 81 ? -10.263 4.126 1.216 1.00 88.25 81 LYS A N 1
ATOM 608 C CA . LYS A 1 81 ? -11.441 3.808 2.038 1.00 88.25 81 LYS A CA 1
ATOM 609 C C . LYS A 1 81 ? -11.049 3.423 3.463 1.00 88.25 81 LYS A C 1
ATOM 611 O O . LYS A 1 81 ? -11.609 3.978 4.401 1.00 88.25 81 LYS A O 1
ATOM 616 N N . LEU A 1 82 ? -10.051 2.551 3.634 1.00 87.62 82 LEU A N 1
ATOM 617 C CA . LEU A 1 82 ? -9.529 2.198 4.959 1.00 87.62 82 LEU A CA 1
ATOM 618 C C . LEU A 1 82 ? -9.062 3.429 5.728 1.00 87.62 82 LEU A C 1
ATOM 620 O O . LEU A 1 82 ? -9.428 3.601 6.886 1.00 87.62 82 LEU A O 1
ATOM 624 N N . LYS A 1 83 ? -8.314 4.316 5.067 1.00 89.00 83 LYS A N 1
ATOM 625 C CA . LYS A 1 83 ? -7.842 5.555 5.685 1.00 89.00 83 LYS A CA 1
ATOM 626 C C . LYS A 1 83 ? -9.002 6.434 6.165 1.00 89.00 83 LYS A C 1
ATOM 628 O O . LYS A 1 83 ? -8.967 6.927 7.289 1.00 89.00 83 LYS A O 1
ATOM 633 N N . ILE A 1 84 ? -10.037 6.601 5.342 1.00 92.12 84 ILE A N 1
ATOM 634 C CA . ILE A 1 84 ? -11.239 7.369 5.699 1.00 92.12 84 ILE A CA 1
ATOM 635 C C . ILE A 1 84 ? -11.971 6.718 6.883 1.00 92.12 84 ILE A C 1
ATOM 637 O O . ILE A 1 84 ? -12.362 7.415 7.822 1.00 92.12 84 ILE A O 1
ATOM 641 N N . ASN A 1 85 ? -12.120 5.392 6.876 1.00 91.25 85 ASN A N 1
ATOM 642 C CA . ASN A 1 85 ? -12.760 4.660 7.966 1.00 91.25 85 ASN A CA 1
ATOM 643 C C . ASN A 1 85 ? -11.978 4.798 9.274 1.00 91.25 85 ASN A C 1
ATOM 645 O O . ASN A 1 85 ? -12.577 5.102 10.304 1.00 91.25 85 ASN A O 1
ATOM 649 N N . ASP A 1 86 ? -10.652 4.668 9.239 1.00 91.31 86 ASP A N 1
ATOM 650 C CA . ASP A 1 86 ? -9.790 4.841 10.411 1.00 91.31 86 ASP A CA 1
ATOM 651 C C . ASP A 1 86 ? -9.885 6.270 10.981 1.00 91.31 86 ASP A C 1
ATOM 653 O O . ASP A 1 86 ? -9.988 6.458 12.199 1.00 91.31 86 ASP A O 1
ATOM 657 N N . GLU A 1 87 ? -9.925 7.293 10.120 1.00 93.25 87 GLU A N 1
ATOM 658 C CA . GLU A 1 87 ? -10.138 8.685 10.531 1.00 93.25 87 GLU A CA 1
ATOM 659 C C . GLU A 1 87 ? -11.515 8.895 11.184 1.00 93.25 87 GLU A C 1
ATOM 661 O O . GLU A 1 87 ? -11.622 9.575 12.212 1.00 93.25 87 GLU A O 1
ATOM 666 N N . ASN A 1 88 ? -12.571 8.293 10.632 1.00 92.62 88 ASN A N 1
ATOM 667 C CA . ASN A 1 88 ? -13.925 8.374 11.181 1.00 92.62 88 ASN A CA 1
ATOM 668 C C . ASN A 1 88 ? -14.049 7.631 12.517 1.00 92.62 88 ASN A C 1
ATOM 670 O O . ASN A 1 88 ? -14.568 8.193 13.483 1.00 92.62 88 ASN A O 1
ATOM 674 N N . ILE A 1 89 ? -13.498 6.419 12.618 1.00 93.25 89 ILE A N 1
ATOM 675 C CA . ILE A 1 89 ? -13.424 5.653 13.868 1.00 93.25 89 ILE A CA 1
ATOM 676 C C . ILE A 1 89 ? -12.711 6.474 14.941 1.00 93.25 89 ILE A C 1
ATOM 678 O O . ILE A 1 89 ? -13.190 6.552 16.073 1.00 93.25 89 ILE A O 1
ATOM 682 N N . LYS A 1 90 ? -11.591 7.125 14.602 1.00 94.88 90 LYS A N 1
ATOM 683 C CA . LYS A 1 90 ? -10.859 7.982 15.541 1.00 94.88 90 LYS A CA 1
ATOM 684 C C . LYS A 1 90 ? -11.733 9.129 16.054 1.00 94.88 90 LYS A C 1
ATOM 686 O O . LYS A 1 90 ? -11.819 9.318 17.266 1.00 94.88 90 LYS A O 1
ATOM 691 N N . LYS A 1 91 ? -12.436 9.841 15.164 1.00 94.19 91 LYS A N 1
ATOM 692 C CA . LYS A 1 91 ? -13.362 10.926 15.543 1.00 94.19 91 LYS A CA 1
ATOM 693 C C . LYS A 1 91 ? -14.475 10.437 16.475 1.00 94.19 91 LYS A C 1
ATOM 695 O O . LYS A 1 91 ? -14.734 11.074 17.496 1.00 94.19 91 LYS A O 1
ATOM 700 N N . LEU A 1 92 ? -15.098 9.299 16.166 1.00 92.56 92 LEU A N 1
ATOM 701 C CA . LEU A 1 92 ? -16.159 8.711 16.993 1.00 92.56 92 LEU A CA 1
ATOM 702 C C . LEU A 1 92 ? -15.623 8.236 18.354 1.00 92.56 92 LEU A C 1
ATOM 704 O O . LEU A 1 92 ? -16.246 8.489 19.386 1.00 92.56 92 LEU A O 1
ATOM 708 N N . LYS A 1 93 ? -14.435 7.617 18.392 1.00 93.06 93 LYS A N 1
ATOM 709 C CA . LYS A 1 93 ? -13.764 7.221 19.644 1.00 93.06 93 LYS A CA 1
ATOM 710 C C . LYS A 1 93 ? -13.440 8.435 20.514 1.00 93.06 93 LYS A C 1
ATOM 712 O O . LYS A 1 93 ? -13.649 8.386 21.726 1.00 93.06 93 LYS A O 1
ATOM 717 N N . ASP A 1 94 ? -12.978 9.531 19.922 1.00 93.75 94 ASP A N 1
ATOM 718 C CA . ASP A 1 94 ? -12.698 10.766 20.656 1.00 93.75 94 ASP A CA 1
ATOM 719 C C . ASP A 1 94 ? -13.982 11.455 21.150 1.00 93.75 94 ASP A C 1
ATOM 721 O O . ASP A 1 94 ? -13.996 11.998 22.258 1.00 93.75 94 ASP A O 1
ATOM 725 N N . ALA A 1 95 ? -15.089 11.369 20.404 1.00 90.94 95 ALA A N 1
ATOM 726 C CA . ALA A 1 95 ? -16.405 11.788 20.886 1.00 90.94 95 ALA A CA 1
ATOM 727 C C . ALA A 1 95 ? -16.866 10.937 22.084 1.00 90.94 95 ALA A C 1
ATOM 729 O O . ALA A 1 95 ? -17.245 11.487 23.120 1.00 90.94 95 ALA A O 1
ATOM 730 N N . LEU A 1 96 ? -16.743 9.606 22.011 1.00 92.06 96 LEU A N 1
ATOM 731 C CA . LEU A 1 96 ? -17.070 8.711 23.128 1.00 92.06 96 LEU A CA 1
ATOM 732 C C . LEU A 1 96 ? -16.233 8.987 24.374 1.00 92.06 96 LEU A C 1
ATOM 734 O O . LEU A 1 96 ? -16.775 8.978 25.478 1.00 92.06 96 LEU A O 1
ATOM 738 N N . LYS A 1 97 ? -14.936 9.276 24.227 1.00 92.56 97 LYS A N 1
ATOM 739 C CA . LYS A 1 97 ? -14.076 9.652 25.362 1.00 92.56 97 LYS A CA 1
ATOM 740 C C . LYS A 1 97 ? -14.592 10.888 26.103 1.00 92.56 97 LYS A C 1
ATOM 742 O O . LYS A 1 97 ? -14.385 10.982 27.308 1.00 92.56 97 LYS A O 1
ATOM 747 N N . LYS A 1 98 ? -15.275 11.810 25.415 1.00 91.06 98 LYS A N 1
ATOM 748 C CA . LYS A 1 98 ? -15.902 12.995 26.026 1.00 91.06 98 LYS A CA 1
ATOM 749 C C . LYS A 1 98 ? -17.277 12.685 26.626 1.00 91.06 98 LYS A C 1
ATOM 751 O O . LYS A 1 98 ? -17.601 13.208 27.688 1.00 91.06 98 LYS A O 1
ATOM 756 N N . LEU A 1 99 ? -18.070 11.827 25.980 1.00 87.94 99 LEU A N 1
ATOM 757 C CA . LEU A 1 99 ? -19.442 11.508 26.398 1.00 87.94 99 LEU A CA 1
ATOM 758 C C . LEU A 1 99 ? -19.504 10.505 27.565 1.00 87.94 99 LEU A C 1
ATOM 760 O O . LEU A 1 99 ? -20.294 10.693 28.489 1.00 87.94 99 LEU A O 1
ATOM 764 N N . LYS A 1 100 ? -18.643 9.477 27.582 1.00 88.44 100 LYS A N 1
ATOM 765 C CA . LYS A 1 100 ? -18.644 8.418 28.614 1.00 88.44 100 LYS A CA 1
ATOM 766 C C . LYS A 1 100 ? -18.441 8.934 30.048 1.00 88.44 100 LYS A C 1
ATOM 768 O O . LYS A 1 100 ? -19.166 8.476 30.931 1.00 88.44 100 LYS A O 1
ATOM 773 N N . PRO A 1 101 ? -17.524 9.880 30.335 1.00 88.81 101 PRO A N 1
ATOM 774 C CA . PRO A 1 101 ? -17.365 10.429 31.682 1.00 88.81 101 PRO A CA 1
ATOM 775 C C . PRO A 1 101 ? -18.591 11.216 32.153 1.00 88.81 101 PRO A C 1
ATOM 777 O O . PRO A 1 101 ? -18.971 11.114 33.319 1.00 88.81 101 PRO A O 1
ATOM 780 N N . VAL A 1 102 ? -19.218 11.983 31.253 1.00 86.12 102 VAL A N 1
ATOM 781 C CA . VAL A 1 102 ? -20.440 12.750 31.544 1.00 86.12 102 VAL A CA 1
ATOM 782 C C . VAL A 1 102 ? -21.588 11.794 31.851 1.00 86.12 102 VAL A C 1
ATOM 784 O O . VAL A 1 102 ? -22.237 11.928 32.886 1.00 86.12 102 VAL A O 1
ATOM 787 N N . HIS A 1 103 ? -21.764 10.773 31.012 1.00 87.62 103 HIS A N 1
ATOM 788 C CA . HIS A 1 103 ? -22.751 9.724 31.229 1.00 87.62 103 HIS A CA 1
ATOM 789 C C . HIS A 1 103 ? -22.525 8.989 32.558 1.00 87.62 103 HIS A C 1
ATOM 791 O O . HIS A 1 103 ? -23.455 8.873 33.348 1.00 87.62 103 HIS A O 1
ATOM 797 N N . LYS A 1 104 ? -21.288 8.578 32.875 1.00 87.69 104 LYS A N 1
ATOM 798 C CA . LYS A 1 104 ? -20.961 7.896 34.141 1.00 87.69 104 LYS A CA 1
ATOM 799 C C . LYS A 1 104 ? -21.311 8.747 35.368 1.00 87.69 104 LYS A C 1
ATOM 801 O O . LYS A 1 104 ? -21.869 8.229 36.330 1.00 87.69 104 LYS A O 1
ATOM 806 N N . LYS A 1 105 ? -21.017 10.053 35.335 1.00 84.75 105 LYS A N 1
ATOM 807 C CA . LYS A 1 105 ? -21.374 10.979 36.422 1.00 84.75 105 LYS A CA 1
ATOM 808 C C . LYS A 1 105 ? -22.890 11.091 36.596 1.00 84.75 105 LYS A C 1
ATOM 810 O O . LYS A 1 105 ? -23.375 10.970 37.715 1.00 84.75 105 LYS A O 1
ATOM 815 N N . LEU A 1 106 ? -23.627 11.303 35.506 1.00 81.62 106 LEU A N 1
ATOM 816 C CA . LEU A 1 106 ? -25.084 11.459 35.548 1.00 81.62 106 LEU A CA 1
ATOM 817 C C . LEU A 1 106 ? -25.799 10.153 35.927 1.00 81.62 106 LEU A C 1
ATOM 819 O O . LEU A 1 106 ? -26.732 10.181 36.724 1.00 81.62 106 LEU A O 1
ATOM 823 N N . SER A 1 107 ? -25.321 9.013 35.430 1.00 81.06 107 SER A N 1
ATOM 824 C CA . SER A 1 107 ? -25.875 7.688 35.730 1.00 81.06 107 SER A CA 1
ATOM 825 C C . SER A 1 107 ? -25.702 7.309 37.208 1.00 81.06 107 SER A C 1
ATOM 827 O O . SER A 1 107 ? -26.642 6.829 37.837 1.00 81.06 107 SER A O 1
ATOM 829 N N . ASN A 1 108 ? -24.565 7.650 37.827 1.00 84.56 108 ASN A N 1
ATOM 830 C CA . ASN A 1 108 ? -24.364 7.459 39.271 1.00 84.56 108 ASN A CA 1
ATOM 831 C C . ASN A 1 108 ? -25.322 8.299 40.137 1.00 84.56 108 ASN A C 1
ATOM 833 O O . ASN A 1 108 ? -25.607 7.935 41.273 1.00 84.56 108 ASN A O 1
ATOM 837 N N . MET A 1 109 ? -25.826 9.418 39.610 1.00 82.94 109 MET A N 1
ATOM 838 C CA . MET A 1 109 ? -26.773 10.301 40.297 1.00 82.94 109 MET A CA 1
ATOM 839 C C . MET A 1 109 ? -28.228 10.057 39.874 1.00 82.94 109 MET A C 1
ATOM 841 O O .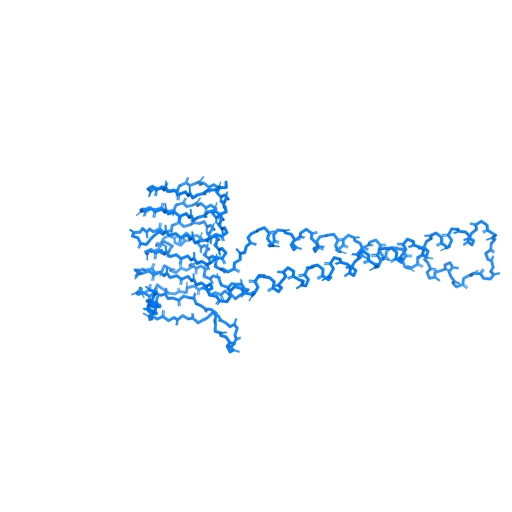 MET A 1 109 ? -29.105 10.816 40.275 1.00 82.94 109 MET A O 1
ATOM 845 N N . ARG A 1 110 ? -28.515 9.003 39.095 1.00 79.38 110 ARG A N 1
ATOM 846 C CA . ARG A 1 110 ? -29.808 8.764 38.425 1.00 79.38 110 ARG A CA 1
ATOM 847 C C . ARG A 1 110 ? -31.032 8.831 39.344 1.00 79.38 110 ARG A C 1
ATOM 849 O O . ARG A 1 110 ? -32.078 9.322 38.921 1.00 79.38 110 ARG A O 1
ATOM 856 N N . ASN A 1 111 ? -30.902 8.387 40.594 1.00 80.38 111 ASN A N 1
ATOM 857 C CA . ASN A 1 111 ? -31.987 8.413 41.585 1.00 80.38 111 ASN A CA 1
ATOM 858 C C . ASN A 1 111 ? -32.294 9.822 42.124 1.00 80.38 111 ASN A C 1
ATOM 860 O O . ASN A 1 111 ? -33.387 10.051 42.630 1.00 80.38 111 ASN A O 1
ATOM 864 N N . TYR A 1 112 ? -31.362 10.763 41.969 1.00 79.38 112 TYR A N 1
ATOM 865 C CA . TYR A 1 112 ? -31.462 12.151 42.426 1.00 79.38 112 TYR A CA 1
ATOM 866 C C . TYR A 1 112 ? -31.756 13.141 41.284 1.00 79.38 112 TYR A C 1
ATOM 868 O O . TYR A 1 112 ? -31.860 14.342 41.521 1.00 79.38 112 TYR A O 1
ATOM 876 N N . LEU A 1 113 ? -31.877 12.655 40.042 1.00 78.69 113 LEU A N 1
ATOM 877 C CA . LEU A 1 113 ? -32.148 13.487 38.868 1.00 78.69 113 LEU A CA 1
ATOM 878 C C . LEU A 1 113 ? -33.632 13.854 38.751 1.00 78.69 113 LEU A C 1
ATOM 880 O O . LEU A 1 113 ? -34.518 13.011 38.936 1.00 78.69 113 LEU A O 1
ATOM 884 N N . LYS A 1 114 ? -33.891 15.103 38.349 1.00 84.56 114 LYS A N 1
ATOM 885 C CA . LYS A 1 114 ? -35.220 15.581 37.941 1.00 84.56 114 LYS A CA 1
ATOM 886 C C . LYS A 1 114 ? -35.653 14.954 36.604 1.00 84.56 114 LYS A C 1
ATOM 888 O O . LYS A 1 114 ? -34.835 14.376 35.887 1.00 84.56 114 LYS A O 1
ATOM 893 N N . ALA A 1 115 ? -36.943 15.043 36.272 1.00 79.94 115 ALA A N 1
ATOM 894 C CA . ALA A 1 115 ? -37.514 14.420 35.070 1.00 79.94 115 ALA A CA 1
ATOM 895 C C . ALA A 1 115 ? -36.837 14.891 33.765 1.00 79.94 115 ALA A C 1
ATOM 897 O O . ALA A 1 115 ? -36.448 14.062 32.947 1.00 79.94 115 ALA A O 1
ATOM 898 N N . ASP A 1 116 ? -36.583 16.194 33.637 1.00 78.81 116 ASP A N 1
ATOM 899 C CA . ASP A 1 116 ? -35.864 16.825 32.518 1.00 78.81 116 ASP A CA 1
ATOM 900 C C . ASP A 1 116 ? -34.410 16.335 32.385 1.00 78.81 116 ASP A C 1
ATOM 902 O O . ASP A 1 116 ? -33.860 16.209 31.291 1.00 78.81 116 ASP A O 1
ATOM 906 N N . GLN A 1 117 ? -33.761 16.027 33.508 1.00 79.00 117 GLN A N 1
ATOM 907 C CA . GLN A 1 117 ? -32.396 15.505 33.522 1.00 79.00 117 GLN A CA 1
ATOM 908 C C . GLN A 1 117 ? -32.338 14.009 33.188 1.00 79.00 117 GLN A C 1
ATOM 910 O O . GLN A 1 117 ? -31.349 13.552 32.614 1.00 79.00 117 GLN A O 1
ATOM 915 N N . LYS A 1 118 ? -33.386 13.245 33.522 1.00 82.31 118 LYS A N 1
ATOM 916 C CA . LYS A 1 118 ? -33.525 11.834 33.124 1.00 82.31 118 LYS A CA 1
ATOM 917 C C . LYS A 1 118 ? -33.751 11.690 31.618 1.00 82.31 118 LYS A C 1
ATOM 919 O O . LYS A 1 118 ? -33.196 10.775 31.013 1.00 82.31 118 LYS A O 1
ATOM 924 N N . GLU A 1 119 ? -34.495 12.610 31.010 1.00 84.56 119 GLU A N 1
ATOM 925 C CA . GLU A 1 119 ? -34.683 12.666 29.557 1.00 84.56 119 GLU A CA 1
ATOM 926 C C . GLU A 1 119 ? -33.346 12.896 28.835 1.00 84.56 119 GLU A C 1
ATOM 928 O O . GLU A 1 119 ? -32.924 12.064 28.035 1.00 84.56 119 GLU A O 1
ATOM 933 N N . LYS A 1 120 ? -32.582 13.919 29.243 1.00 83.38 120 LYS A N 1
ATOM 934 C CA . LYS A 1 120 ? -31.229 14.187 28.711 1.00 83.38 120 LYS A CA 1
ATOM 935 C C . LYS A 1 120 ? -30.245 13.035 28.922 1.00 83.38 120 LYS A C 1
ATOM 937 O O . LYS A 1 120 ? -29.356 12.820 28.099 1.00 83.38 120 LYS A O 1
ATOM 942 N N . LEU A 1 121 ? -30.364 12.301 30.031 1.00 85.44 121 LEU A N 1
ATOM 943 C CA . LEU A 1 121 ? -29.556 11.102 30.267 1.00 85.44 121 LEU A CA 1
ATOM 944 C C . LEU A 1 121 ? -29.891 10.003 29.251 1.00 85.44 121 LEU A C 1
ATOM 946 O O . LEU A 1 121 ? -28.975 9.375 28.731 1.00 85.44 121 LEU A O 1
ATOM 950 N N . THR A 1 122 ? -31.174 9.822 28.941 1.00 86.81 122 THR A N 1
ATOM 951 C CA . THR A 1 122 ? -31.648 8.842 27.952 1.00 86.81 122 THR A CA 1
ATOM 952 C C . THR A 1 122 ? -31.202 9.225 26.536 1.00 86.81 122 THR A C 1
ATOM 954 O O . THR A 1 122 ? -30.705 8.380 25.795 1.00 86.81 122 THR A O 1
ATOM 957 N N . GLU A 1 123 ? -31.273 10.508 26.167 1.00 87.62 123 GLU A N 1
ATOM 958 C CA . GLU A 1 123 ? -30.719 11.013 24.898 1.00 87.62 123 GLU A CA 1
ATOM 959 C C . GLU A 1 123 ? -29.205 10.775 24.797 1.00 87.62 123 GLU A C 1
ATOM 961 O O . GLU A 1 123 ? -28.686 10.370 23.754 1.00 87.62 123 GLU A O 1
ATOM 966 N N . LEU A 1 124 ? -28.479 11.005 25.895 1.00 87.88 124 LEU A N 1
ATOM 967 C CA . LEU A 1 124 ? -27.042 10.761 25.967 1.00 87.88 124 LEU A CA 1
ATOM 968 C C . LEU A 1 124 ? -26.711 9.267 25.845 1.00 87.88 124 LEU A C 1
ATOM 970 O O . LEU A 1 124 ? -25.752 8.919 25.156 1.00 87.88 124 LEU A O 1
ATOM 974 N N . GLU A 1 125 ? -27.489 8.392 26.487 1.00 89.69 125 GLU A N 1
ATOM 975 C CA . GLU A 1 125 ? -27.391 6.933 26.351 1.00 89.69 125 GLU A CA 1
ATOM 976 C C . GLU A 1 125 ? -27.608 6.497 24.901 1.00 89.69 125 GLU A C 1
ATOM 978 O O . GLU A 1 125 ? -26.787 5.756 24.355 1.00 89.69 125 GLU A O 1
ATOM 983 N N . PHE A 1 126 ? -28.654 7.015 24.252 1.00 90.88 126 PHE A N 1
ATOM 984 C CA . PHE A 1 126 ? -28.937 6.742 22.846 1.00 90.88 126 PHE A CA 1
ATOM 985 C C . PHE A 1 126 ? -27.774 7.175 21.948 1.00 90.88 126 PHE A C 1
ATOM 987 O O . PHE A 1 126 ? -27.273 6.380 21.157 1.00 90.88 126 PHE A O 1
ATOM 994 N N . LYS A 1 127 ? -27.261 8.395 22.138 1.00 90.62 127 LYS A N 1
ATOM 995 C CA . LYS A 1 127 ? -26.132 8.929 21.365 1.00 90.62 127 LYS A CA 1
ATOM 996 C C . LYS A 1 127 ? -24.841 8.135 21.568 1.00 90.62 127 LYS A C 1
ATOM 998 O O . LYS A 1 127 ? -24.076 7.947 20.622 1.00 90.62 127 LYS A O 1
ATOM 1003 N N . ILE A 1 128 ? -24.571 7.672 22.790 1.00 91.50 128 ILE A N 1
ATOM 1004 C CA . ILE A 1 128 ? -23.428 6.793 23.076 1.00 91.50 128 ILE A CA 1
ATOM 1005 C C . ILE A 1 128 ? -23.597 5.461 22.345 1.00 91.50 128 ILE A C 1
ATOM 1007 O O . ILE A 1 128 ? -22.664 5.039 21.665 1.00 91.50 128 ILE A O 1
ATOM 1011 N N . SER A 1 129 ? -24.776 4.844 22.440 1.00 92.56 129 SER A N 1
ATOM 1012 C CA . SER A 1 129 ? -25.087 3.574 21.777 1.00 92.56 129 SER A CA 1
ATOM 1013 C C . SER A 1 129 ? -24.953 3.675 20.254 1.00 92.56 129 SER A C 1
ATOM 1015 O O . SER A 1 129 ? -24.269 2.862 19.636 1.00 92.56 129 SER A O 1
ATOM 1017 N N . GLU A 1 130 ? -25.510 4.726 19.650 1.00 92.88 130 GLU A N 1
ATOM 1018 C CA . GLU A 1 130 ? -25.394 5.017 18.217 1.00 92.88 130 GLU A CA 1
ATOM 1019 C C . GLU A 1 130 ? -23.929 5.199 17.793 1.00 92.88 130 GLU A C 1
ATOM 1021 O O . GLU A 1 130 ? -23.479 4.617 16.805 1.00 92.88 130 GLU A O 1
ATOM 1026 N N . THR A 1 131 ? -23.145 5.945 18.578 1.00 89.88 131 THR A N 1
ATOM 1027 C CA . THR A 1 131 ? -21.718 6.161 18.299 1.00 89.88 131 THR A CA 1
ATOM 1028 C C . THR A 1 131 ? -20.919 4.856 18.404 1.00 89.88 131 THR A C 1
ATOM 1030 O O . THR A 1 131 ? -20.043 4.594 17.578 1.00 89.88 131 THR A O 1
ATOM 1033 N N . GLU A 1 132 ? -21.208 4.014 19.402 1.00 92.38 132 GLU A N 1
ATOM 1034 C CA . GLU A 1 132 ? -20.580 2.696 19.559 1.00 92.38 132 GLU A CA 1
ATOM 1035 C C . GLU A 1 132 ? -20.955 1.741 18.424 1.00 92.38 132 GLU A C 1
ATOM 1037 O O . GLU A 1 132 ? -20.092 1.012 17.928 1.00 92.38 132 GLU A O 1
ATOM 1042 N N . TYR A 1 133 ? -22.212 1.767 17.980 1.00 93.94 133 TYR A N 1
ATOM 1043 C CA . TYR A 1 133 ? -22.666 1.012 16.819 1.00 93.94 133 TYR A CA 1
ATOM 1044 C C . TYR A 1 133 ? -21.957 1.474 15.540 1.00 93.94 133 TYR A C 1
ATOM 1046 O O . TYR A 1 133 ? -21.435 0.641 14.799 1.00 93.94 133 TYR A O 1
ATOM 1054 N N . GLY A 1 134 ? -21.847 2.787 15.320 1.00 91.31 134 GLY A N 1
ATOM 1055 C CA . GLY A 1 134 ? -21.132 3.359 14.178 1.00 91.31 134 GLY A CA 1
ATOM 1056 C C . GLY A 1 134 ? -19.659 2.947 14.130 1.00 91.31 134 GLY A C 1
ATOM 1057 O O . GLY A 1 134 ? -19.161 2.561 13.075 1.00 91.31 134 GLY A O 1
ATOM 1058 N N . ILE A 1 135 ? -18.968 2.936 15.278 1.00 92.50 135 ILE A N 1
ATOM 1059 C CA . ILE A 1 135 ? -17.587 2.429 15.362 1.00 92.50 135 ILE A CA 1
ATOM 1060 C C . ILE A 1 135 ? -17.528 0.952 14.979 1.00 92.50 135 ILE A C 1
ATOM 1062 O O . ILE A 1 135 ? -16.704 0.585 14.148 1.00 92.50 135 ILE A O 1
ATOM 1066 N N . LYS A 1 136 ? -18.400 0.114 15.554 1.00 94.50 136 LYS A N 1
ATOM 1067 C CA . LYS A 1 136 ? -18.428 -1.325 15.250 1.00 94.50 136 LYS A CA 1
ATOM 1068 C C . LYS A 1 136 ? -18.689 -1.592 13.769 1.00 94.50 136 LYS A C 1
ATOM 1070 O O . LYS A 1 136 ? -18.059 -2.476 13.198 1.00 94.50 136 LYS A O 1
ATOM 1075 N N . SER A 1 137 ? -19.594 -0.833 13.153 1.00 93.81 137 SER A N 1
ATOM 1076 C CA . SER A 1 137 ? -19.913 -0.951 11.729 1.00 93.81 137 SER A CA 1
ATOM 1077 C C . SER A 1 137 ? -18.712 -0.592 10.850 1.00 93.81 137 SER A C 1
ATOM 1079 O O . SER A 1 137 ? -18.343 -1.385 9.987 1.00 93.81 137 SER A O 1
ATOM 1081 N N . LEU A 1 138 ? -18.036 0.528 11.127 1.00 91.31 138 LEU A N 1
ATOM 1082 C CA . LEU A 1 138 ? -16.826 0.923 10.398 1.00 91.31 138 LEU A CA 1
ATOM 1083 C C . LEU A 1 138 ? -15.662 -0.053 10.622 1.00 91.31 138 LEU A C 1
ATOM 1085 O O . LEU A 1 138 ? -14.907 -0.337 9.696 1.00 91.31 138 LEU A O 1
ATOM 1089 N N . GLU A 1 139 ? -15.507 -0.593 11.834 1.00 92.00 139 GLU A N 1
ATOM 1090 C CA . GLU A 1 139 ? -14.495 -1.615 12.132 1.00 92.00 139 GLU A CA 1
ATOM 1091 C C . GLU A 1 139 ? -14.769 -2.921 11.368 1.00 92.00 139 GLU A C 1
ATOM 1093 O O . GLU A 1 139 ? -13.831 -3.552 10.872 1.00 92.00 139 GLU A O 1
ATOM 1098 N N . ALA A 1 140 ? -16.040 -3.314 11.232 1.00 92.50 140 ALA A N 1
ATOM 1099 C CA . ALA A 1 140 ? -16.444 -4.465 10.430 1.00 92.50 140 ALA A CA 1
ATOM 1100 C C . ALA A 1 140 ? -16.174 -4.241 8.933 1.00 92.50 140 ALA A C 1
ATOM 1102 O O . ALA A 1 140 ? -15.549 -5.093 8.303 1.00 92.50 140 ALA A O 1
ATOM 1103 N N . GLU A 1 141 ? -16.539 -3.078 8.388 1.00 91.38 141 GLU A N 1
ATOM 1104 C CA . GLU A 1 141 ? -16.256 -2.719 6.991 1.00 91.38 141 GLU A CA 1
ATOM 1105 C C . GLU A 1 141 ? -14.743 -2.695 6.718 1.00 91.38 141 GLU A C 1
ATOM 1107 O O . GLU A 1 141 ? -14.264 -3.308 5.765 1.00 91.38 141 GLU A O 1
ATOM 1112 N N . SER A 1 142 ? -13.949 -2.070 7.595 1.00 90.12 142 SER A N 1
ATOM 1113 C CA . SER A 1 142 ? -12.486 -2.072 7.475 1.00 90.12 142 SER A CA 1
ATOM 1114 C C . SER A 1 142 ? -11.901 -3.486 7.503 1.00 90.12 142 SER A C 1
ATOM 1116 O O . SER A 1 142 ? -10.920 -3.769 6.813 1.00 90.12 142 SER A O 1
ATOM 1118 N N . LYS A 1 143 ? -12.495 -4.404 8.274 1.00 88.94 143 LYS A N 1
ATOM 1119 C CA . LYS A 1 143 ? -12.086 -5.814 8.292 1.00 88.94 143 LYS A CA 1
ATOM 1120 C C . LYS A 1 143 ? -12.380 -6.507 6.959 1.00 88.94 143 LYS A C 1
ATOM 1122 O O . LYS A 1 143 ? -11.559 -7.306 6.514 1.00 88.94 143 LYS A O 1
ATOM 1127 N N . GLU A 1 144 ? -13.514 -6.222 6.329 1.00 88.62 144 GLU A N 1
ATOM 1128 C CA . GLU A 1 144 ? -13.866 -6.762 5.010 1.00 88.62 144 GLU A CA 1
ATOM 1129 C C . GLU A 1 144 ? -12.960 -6.213 3.910 1.00 88.62 144 GLU A C 1
ATOM 1131 O O . GLU A 1 144 ? -12.387 -6.996 3.156 1.00 88.62 144 GLU A O 1
ATOM 1136 N N . ILE A 1 145 ? -12.722 -4.900 3.892 1.00 85.12 145 ILE A N 1
ATOM 1137 C CA . ILE A 1 145 ? -11.821 -4.269 2.921 1.00 85.12 145 ILE A CA 1
ATOM 1138 C C . ILE A 1 145 ? -10.404 -4.843 3.039 1.00 85.12 145 ILE A C 1
ATOM 1140 O O . ILE A 1 145 ? -9.765 -5.138 2.032 1.00 85.12 145 ILE A O 1
ATOM 1144 N N . ARG A 1 146 ? -9.905 -5.056 4.264 1.00 82.25 146 ARG A N 1
ATOM 1145 C CA . ARG A 1 146 ? -8.606 -5.717 4.469 1.00 82.25 146 ARG A CA 1
ATOM 1146 C C . ARG A 1 146 ? -8.595 -7.113 3.852 1.00 82.25 146 ARG A C 1
ATOM 1148 O O . ARG A 1 146 ? -7.668 -7.428 3.118 1.00 82.25 146 ARG A O 1
ATOM 1155 N N . LYS A 1 147 ? -9.627 -7.932 4.083 1.00 82.56 147 LYS A N 1
ATOM 1156 C CA . LYS A 1 147 ? -9.725 -9.262 3.454 1.00 82.56 147 LYS A CA 1
ATOM 1157 C C . LYS A 1 147 ? -9.703 -9.184 1.928 1.00 82.56 147 LYS A C 1
ATOM 1159 O O . LYS A 1 147 ? -9.064 -10.024 1.305 1.00 82.56 147 LYS A O 1
ATOM 1164 N N . GLU A 1 148 ? -10.371 -8.194 1.342 1.00 80.38 148 GLU A N 1
ATOM 1165 C CA . GLU A 1 148 ? -10.373 -7.973 -0.106 1.00 80.38 148 GLU A CA 1
ATOM 1166 C C . GLU A 1 148 ? -8.966 -7.636 -0.623 1.00 80.38 148 GLU A C 1
ATOM 1168 O O . GLU A 1 148 ? -8.518 -8.245 -1.591 1.00 80.38 148 GLU A O 1
ATOM 1173 N N . ILE A 1 149 ? -8.219 -6.768 0.069 1.00 75.88 149 ILE A N 1
ATOM 1174 C CA . ILE A 1 149 ? -6.831 -6.427 -0.290 1.00 75.88 149 ILE A CA 1
ATOM 1175 C C . ILE A 1 149 ? -5.935 -7.676 -0.302 1.00 75.88 149 ILE A C 1
ATOM 1177 O O . ILE A 1 149 ? -5.256 -7.926 -1.295 1.00 75.88 149 ILE A O 1
ATOM 1181 N N . TYR A 1 150 ? -5.968 -8.503 0.751 1.00 70.88 150 TYR A N 1
ATOM 1182 C CA . TYR A 1 150 ? -5.123 -9.710 0.825 1.00 70.88 150 TYR A CA 1
ATOM 1183 C C . TYR A 1 150 ? -5.678 -10.916 0.053 1.00 70.88 150 TYR A C 1
ATOM 1185 O O . TYR A 1 150 ? -5.054 -11.979 0.047 1.00 70.88 150 TYR A O 1
ATOM 1193 N N . SER A 1 151 ? -6.841 -10.791 -0.593 1.00 70.88 151 SER A N 1
ATOM 1194 C CA . SER A 1 151 ? -7.375 -11.862 -1.442 1.00 70.88 151 SER A CA 1
ATOM 1195 C C . SER A 1 151 ? -6.526 -12.059 -2.702 1.00 70.88 151 SER A C 1
ATOM 1197 O O . SER A 1 151 ? -6.380 -13.182 -3.187 1.00 70.88 151 SER A O 1
ATOM 1199 N N . ASN A 1 152 ? -5.892 -10.990 -3.195 1.00 65.38 152 ASN A N 1
ATOM 1200 C CA . ASN A 1 152 ? -5.108 -11.005 -4.423 1.00 65.38 152 ASN A CA 1
ATOM 1201 C C . ASN A 1 152 ? -3.655 -11.449 -4.194 1.00 65.38 152 ASN A C 1
ATOM 1203 O O . ASN A 1 152 ? -2.728 -10.692 -4.456 1.00 65.38 152 ASN A O 1
ATOM 1207 N N . LYS A 1 153 ? -3.436 -12.683 -3.728 1.00 64.88 153 LYS A N 1
ATOM 1208 C CA . LYS A 1 153 ? -2.105 -13.211 -3.353 1.00 64.88 153 LYS A CA 1
ATOM 1209 C C . LYS A 1 153 ? -1.063 -13.289 -4.482 1.00 64.88 153 LYS A C 1
ATOM 1211 O O . LYS A 1 153 ? 0.078 -13.630 -4.206 1.00 64.88 153 LYS A O 1
ATOM 1216 N N . LYS A 1 154 ? -1.423 -12.988 -5.732 1.00 76.12 154 LYS A N 1
ATOM 1217 C CA . LYS A 1 154 ? -0.520 -13.071 -6.896 1.00 76.12 154 LYS A CA 1
ATOM 1218 C C . LYS A 1 154 ? 0.260 -11.779 -7.172 1.00 76.12 154 LYS A C 1
ATOM 1220 O O . LYS A 1 154 ? 0.817 -11.607 -8.255 1.00 76.12 154 LYS A O 1
ATOM 1225 N N . ALA A 1 155 ? 0.247 -10.831 -6.239 1.00 86.69 155 ALA A N 1
ATOM 1226 C CA . ALA A 1 155 ? 0.919 -9.562 -6.434 1.00 86.69 155 ALA A CA 1
ATOM 1227 C C . ALA A 1 155 ? 2.441 -9.693 -6.339 1.00 86.69 155 ALA A C 1
ATOM 1229 O O . ALA A 1 155 ? 2.960 -10.231 -5.363 1.00 86.69 155 ALA A O 1
ATOM 1230 N N . ARG A 1 156 ? 3.146 -9.155 -7.339 1.00 92.06 156 ARG A N 1
ATOM 1231 C CA . ARG A 1 156 ? 4.605 -9.255 -7.452 1.00 92.06 156 ARG A CA 1
ATOM 1232 C C . ARG A 1 156 ? 5.237 -8.020 -8.071 1.00 92.06 156 ARG A C 1
ATOM 1234 O O . ARG A 1 156 ? 4.613 -7.329 -8.883 1.00 92.06 156 ARG A O 1
ATOM 1241 N N . ILE A 1 157 ? 6.487 -7.761 -7.708 1.00 95.00 157 ILE A N 1
ATOM 1242 C CA . ILE A 1 157 ? 7.334 -6.765 -8.365 1.00 95.00 157 ILE A CA 1
ATOM 1243 C C . ILE A 1 157 ? 8.450 -7.516 -9.079 1.00 95.00 157 ILE A C 1
ATOM 1245 O O . ILE A 1 157 ? 9.214 -8.227 -8.443 1.00 95.00 157 ILE A O 1
ATOM 1249 N N . VAL A 1 158 ? 8.551 -7.346 -10.391 1.00 95.38 158 VAL A N 1
ATOM 1250 C CA . VAL A 1 158 ? 9.584 -7.960 -11.222 1.00 95.38 158 VAL A CA 1
ATOM 1251 C C . VAL A 1 158 ? 10.468 -6.862 -11.787 1.00 95.38 158 VAL A C 1
ATOM 1253 O O . VAL A 1 158 ? 9.980 -5.937 -12.442 1.00 95.38 158 VAL A O 1
ATOM 1256 N N . ILE A 1 159 ? 11.767 -6.977 -11.539 1.00 95.44 159 ILE A N 1
ATOM 1257 C CA . ILE A 1 159 ? 12.792 -6.069 -12.042 1.00 95.44 159 ILE A CA 1
ATOM 1258 C C . ILE A 1 159 ? 13.755 -6.882 -12.900 1.00 95.44 159 ILE A C 1
ATOM 1260 O O . ILE A 1 159 ? 14.390 -7.797 -12.390 1.00 95.44 159 ILE A O 1
ATOM 1264 N N . TYR A 1 160 ? 13.834 -6.599 -14.198 1.00 94.44 160 TYR A N 1
ATOM 1265 C CA . TYR A 1 160 ? 14.544 -7.473 -15.140 1.00 94.44 160 TYR A CA 1
ATOM 1266 C C . TYR A 1 160 ? 16.059 -7.260 -15.158 1.00 94.44 160 TYR A C 1
ATOM 1268 O O . TYR A 1 160 ? 16.791 -8.238 -15.276 1.00 94.44 160 TYR A O 1
ATOM 1276 N N . ASP A 1 161 ? 16.524 -6.018 -15.013 1.00 93.50 161 ASP A N 1
ATOM 1277 C CA . ASP A 1 161 ? 17.910 -5.651 -15.310 1.00 93.50 161 ASP A CA 1
ATOM 1278 C C . ASP A 1 161 ? 18.697 -5.254 -14.058 1.00 93.50 161 ASP A C 1
ATOM 1280 O O . ASP A 1 161 ? 19.708 -5.875 -13.730 1.00 93.50 161 ASP A O 1
ATOM 1284 N N . LEU A 1 162 ? 18.272 -4.202 -13.350 1.00 93.69 162 LEU A N 1
ATOM 1285 C CA . LEU A 1 162 ? 19.041 -3.659 -12.228 1.00 93.69 162 LEU A CA 1
ATOM 1286 C C . LEU A 1 162 ? 18.159 -2.934 -11.211 1.00 93.69 162 LEU A C 1
ATOM 1288 O O . LEU A 1 162 ? 17.325 -2.095 -11.557 1.00 93.69 162 LEU A O 1
ATOM 1292 N N . VAL A 1 163 ? 18.421 -3.192 -9.934 1.00 94.56 163 VAL A N 1
ATOM 1293 C CA . VAL A 1 163 ? 17.858 -2.445 -8.809 1.00 94.56 163 VAL A CA 1
ATOM 1294 C C . VAL A 1 163 ? 18.965 -1.639 -8.147 1.00 94.56 163 VAL A C 1
ATOM 1296 O O . VAL A 1 163 ? 19.960 -2.201 -7.691 1.00 94.56 163 VAL A O 1
ATOM 1299 N N . TYR A 1 164 ? 18.809 -0.320 -8.089 1.00 94.81 164 TYR A N 1
ATOM 1300 C CA . TYR A 1 164 ? 19.771 0.550 -7.415 1.00 94.81 164 TYR A CA 1
ATOM 1301 C C . TYR A 1 164 ? 19.568 0.550 -5.886 1.00 94.81 164 TYR A C 1
ATOM 1303 O O . TYR A 1 164 ? 18.455 0.312 -5.409 1.00 94.81 164 TYR A O 1
ATOM 1311 N N . PRO A 1 165 ? 20.617 0.868 -5.103 1.00 92.94 165 PRO A N 1
ATOM 1312 C CA . PRO A 1 165 ? 20.495 1.105 -3.668 1.00 92.94 165 PRO A CA 1
ATOM 1313 C C . PRO A 1 165 ? 19.449 2.175 -3.327 1.00 92.94 165 PRO A C 1
ATOM 1315 O O . PRO A 1 165 ? 19.247 3.141 -4.065 1.00 92.94 165 PRO A O 1
ATOM 1318 N N . GLY A 1 166 ? 18.791 2.016 -2.182 1.00 91.19 166 GLY A N 1
ATOM 1319 C CA . GLY A 1 166 ? 17.774 2.936 -1.671 1.00 91.19 166 GLY A CA 1
ATOM 1320 C C . GLY A 1 166 ? 16.391 2.784 -2.310 1.00 91.19 166 GLY A C 1
ATOM 1321 O O . GLY A 1 166 ? 15.467 3.501 -1.917 1.00 91.19 166 GLY A O 1
ATOM 1322 N N . VAL A 1 167 ? 16.219 1.864 -3.264 1.00 95.12 167 VAL A N 1
ATOM 1323 C CA . VAL A 1 167 ? 14.891 1.497 -3.770 1.00 95.12 167 VAL A CA 1
ATOM 1324 C C . VAL A 1 167 ? 14.141 0.727 -2.693 1.00 95.12 167 VAL A C 1
ATOM 1326 O O . VAL A 1 167 ? 14.673 -0.198 -2.079 1.00 95.12 167 VAL A O 1
ATOM 1329 N N .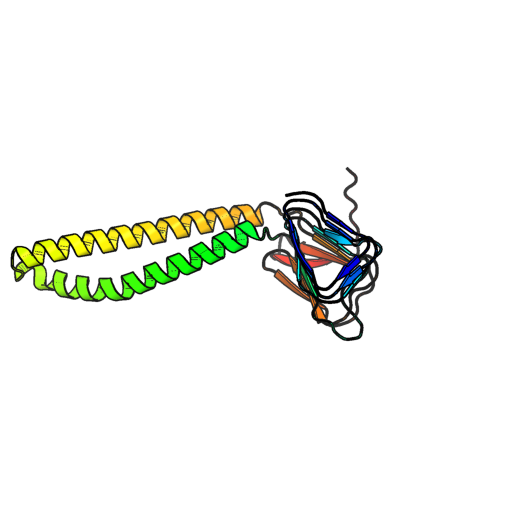 VAL A 1 168 ? 12.884 1.107 -2.483 1.00 95.94 168 VAL A N 1
ATOM 1330 C CA . VAL A 1 168 ? 11.983 0.422 -1.560 1.00 95.94 168 VAL A CA 1
ATOM 1331 C C . VAL A 1 168 ? 11.000 -0.407 -2.372 1.00 95.94 168 VAL A C 1
ATOM 1333 O O . VAL A 1 168 ? 10.213 0.134 -3.155 1.00 95.94 168 VAL A O 1
ATOM 1336 N N . LEU A 1 169 ? 11.051 -1.719 -2.178 1.00 94.56 169 LEU A N 1
ATOM 1337 C CA . LEU A 1 169 ? 10.116 -2.679 -2.745 1.00 94.56 169 LEU A CA 1
ATOM 1338 C C . LEU A 1 169 ? 9.090 -3.018 -1.672 1.00 94.56 169 LEU A C 1
ATOM 1340 O O . LEU A 1 169 ? 9.453 -3.429 -0.574 1.00 94.56 169 LEU A O 1
ATOM 1344 N N . ARG A 1 170 ? 7.810 -2.828 -1.965 1.00 93.62 170 ARG A N 1
ATOM 1345 C CA . ARG A 1 170 ? 6.720 -3.114 -1.039 1.00 93.62 170 ARG A CA 1
ATOM 1346 C C . ARG A 1 170 ? 5.711 -4.031 -1.704 1.00 93.62 170 ARG A C 1
ATOM 1348 O O . ARG A 1 170 ? 5.187 -3.713 -2.767 1.00 93.62 170 ARG A O 1
ATOM 1355 N N . VAL A 1 171 ? 5.397 -5.138 -1.051 1.00 90.94 171 VAL A N 1
ATOM 1356 C CA . VAL A 1 171 ? 4.365 -6.074 -1.491 1.00 90.94 171 VAL A CA 1
ATOM 1357 C C . VAL A 1 171 ? 3.413 -6.246 -0.315 1.00 90.94 171 VAL A C 1
ATOM 1359 O O . VAL A 1 171 ? 3.814 -6.712 0.750 1.00 90.94 171 VAL A O 1
ATOM 1362 N N . PHE A 1 172 ? 2.170 -5.791 -0.477 1.00 86.12 172 PHE A N 1
ATOM 1363 C CA . PHE A 1 172 ? 1.215 -5.628 0.628 1.00 86.12 172 PHE A CA 1
ATOM 1364 C C . PHE A 1 172 ? 1.786 -4.779 1.787 1.00 86.12 172 PHE A C 1
ATOM 1366 O O . PHE A 1 172 ? 2.133 -3.607 1.606 1.00 86.12 172 PHE A O 1
ATOM 1373 N N . ASP A 1 173 ? 1.871 -5.340 2.995 1.00 83.00 173 ASP A N 1
ATOM 1374 C CA . ASP A 1 173 ? 2.378 -4.648 4.184 1.00 83.00 173 ASP A CA 1
ATOM 1375 C C . ASP A 1 173 ? 3.875 -4.798 4.396 1.00 83.00 173 ASP A C 1
ATOM 1377 O O . ASP A 1 173 ? 4.465 -4.005 5.131 1.00 83.00 173 ASP A O 1
ATOM 1381 N N . SER A 1 174 ? 4.480 -5.777 3.738 1.00 86.88 174 SER A N 1
ATOM 1382 C CA . SER A 1 174 ? 5.894 -6.070 3.878 1.00 86.88 174 SER A CA 1
ATOM 1383 C C . SER A 1 174 ? 6.686 -5.172 2.940 1.00 86.88 174 SER A C 1
ATOM 1385 O O . SER A 1 174 ? 6.244 -4.848 1.834 1.00 86.88 174 SER A O 1
ATOM 1387 N N . GLN A 1 175 ? 7.846 -4.718 3.404 1.00 91.88 175 GLN A N 1
ATOM 1388 C CA . GLN A 1 175 ? 8.736 -3.851 2.642 1.00 91.88 175 GLN A CA 1
ATOM 1389 C C . GLN A 1 175 ? 10.173 -4.343 2.750 1.00 91.88 175 GLN A C 1
ATOM 1391 O O . GLN A 1 175 ? 10.596 -4.835 3.793 1.00 91.88 175 GLN A O 1
ATOM 1396 N N . TYR A 1 176 ? 10.919 -4.153 1.674 1.00 92.19 176 TYR A N 1
ATOM 1397 C CA . TYR A 1 176 ? 12.321 -4.484 1.556 1.00 92.19 176 TYR A CA 1
ATOM 1398 C C . TYR A 1 176 ? 13.052 -3.270 0.993 1.00 92.19 176 TYR A C 1
ATOM 1400 O O . TYR A 1 176 ? 12.660 -2.716 -0.039 1.00 92.19 176 TYR A O 1
ATOM 1408 N N . ILE A 1 177 ? 14.095 -2.831 1.691 1.00 93.50 177 ILE A N 1
ATOM 1409 C CA . ILE A 1 177 ? 14.940 -1.722 1.255 1.00 93.50 177 ILE A CA 1
ATOM 1410 C C . ILE A 1 177 ? 16.199 -2.327 0.657 1.00 93.50 177 ILE A C 1
ATOM 1412 O O . ILE A 1 177 ? 16.915 -3.075 1.315 1.00 93.50 177 ILE A O 1
ATOM 1416 N N . VAL A 1 178 ? 16.465 -1.988 -0.597 1.00 92.69 178 VAL A N 1
ATOM 1417 C CA . VAL A 1 178 ? 17.641 -2.469 -1.312 1.00 92.69 178 VAL A CA 1
ATOM 1418 C C . VAL A 1 178 ? 18.864 -1.709 -0.808 1.00 92.69 178 VAL A C 1
ATOM 1420 O O . VAL A 1 178 ? 19.012 -0.518 -1.076 1.00 92.69 178 VAL A O 1
ATOM 1423 N N . GLU A 1 179 ? 19.733 -2.376 -0.052 1.00 90.06 179 GLU A N 1
ATOM 1424 C CA . GLU A 1 179 ? 20.938 -1.750 0.513 1.00 90.06 179 GLU A CA 1
ATOM 1425 C C . GLU A 1 179 ? 22.078 -1.651 -0.504 1.00 90.06 179 GLU A C 1
ATOM 1427 O O . GLU A 1 179 ? 22.755 -0.629 -0.592 1.00 90.06 179 GLU A O 1
ATOM 1432 N N . ASN A 1 180 ? 22.259 -2.700 -1.307 1.00 90.12 180 ASN A N 1
ATOM 1433 C CA . ASN A 1 180 ? 23.287 -2.796 -2.339 1.00 90.12 180 ASN A CA 1
ATOM 1434 C C . ASN A 1 180 ? 22.637 -3.041 -3.698 1.00 90.12 180 ASN A C 1
ATOM 1436 O O . ASN A 1 180 ? 21.552 -3.610 -3.767 1.00 90.12 180 ASN A O 1
ATOM 1440 N N . ALA A 1 181 ? 23.296 -2.619 -4.778 1.00 91.12 181 ALA A N 1
ATOM 1441 C CA . ALA A 1 181 ? 22.756 -2.803 -6.119 1.00 91.12 181 ALA A CA 1
ATOM 1442 C C . ALA A 1 181 ? 22.540 -4.298 -6.410 1.00 91.12 181 ALA A C 1
ATOM 1444 O O . ALA A 1 181 ? 23.458 -5.098 -6.227 1.00 91.12 181 ALA A O 1
ATOM 1445 N N . LEU A 1 182 ? 21.345 -4.659 -6.877 1.00 91.56 182 LEU A N 1
ATOM 1446 C CA . LEU A 1 182 ? 20.986 -6.033 -7.225 1.00 91.56 182 LEU A CA 1
ATOM 1447 C C . LEU A 1 182 ? 20.878 -6.153 -8.742 1.00 91.56 182 LEU A C 1
ATOM 1449 O O . LEU A 1 182 ? 20.098 -5.428 -9.362 1.00 91.56 182 LEU A O 1
ATOM 1453 N N . ALA A 1 183 ? 21.653 -7.061 -9.333 1.00 92.25 183 ALA A N 1
ATOM 1454 C CA . ALA A 1 183 ? 21.491 -7.430 -10.733 1.00 92.25 183 ALA A CA 1
ATOM 1455 C C . ALA A 1 183 ? 20.231 -8.288 -10.897 1.00 92.25 183 ALA A C 1
ATOM 1457 O O . ALA A 1 183 ? 19.963 -9.170 -10.081 1.00 92.25 183 ALA A O 1
ATOM 1458 N N . GLY A 1 184 ? 19.455 -7.990 -11.933 1.00 86.19 184 GLY A N 1
ATOM 1459 C CA . GLY A 1 184 ? 18.245 -8.712 -12.273 1.00 86.19 184 GLY A CA 1
ATOM 1460 C C . GLY A 1 184 ? 18.510 -10.063 -12.953 1.00 86.19 184 GLY A C 1
ATOM 1461 O O . GLY A 1 184 ? 19.642 -10.356 -13.347 1.00 86.19 184 GLY A O 1
ATOM 1462 N N . PRO A 1 185 ? 17.462 -10.886 -13.106 1.00 91.06 185 PRO A N 1
ATOM 1463 C CA . PRO A 1 185 ? 16.096 -10.609 -12.668 1.00 91.06 185 PRO A CA 1
ATOM 1464 C C . PRO A 1 185 ? 15.939 -10.693 -11.138 1.00 91.06 185 PRO A C 1
ATOM 1466 O O . PRO A 1 185 ? 16.497 -11.571 -10.487 1.00 91.06 185 PRO A O 1
ATOM 1469 N N . VAL A 1 186 ? 15.176 -9.759 -10.568 1.00 92.88 186 VAL A N 1
ATOM 1470 C CA . VAL A 1 186 ? 14.764 -9.736 -9.159 1.00 92.88 186 VAL A CA 1
ATOM 1471 C C . VAL A 1 186 ? 13.245 -9.764 -9.112 1.00 92.88 186 VAL A C 1
AT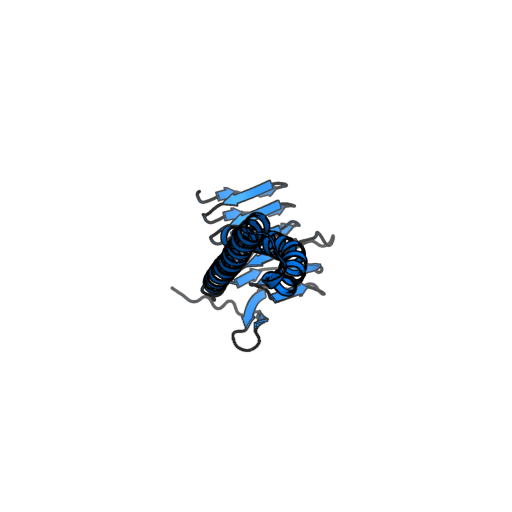OM 1473 O O . VAL A 1 186 ? 12.579 -8.865 -9.628 1.00 92.88 186 VAL A O 1
ATOM 1476 N N . VAL A 1 187 ? 12.697 -10.782 -8.470 1.00 92.88 187 VAL A N 1
ATOM 1477 C CA . VAL A 1 187 ? 11.269 -10.932 -8.215 1.00 92.88 187 VAL A CA 1
ATOM 1478 C C . VAL A 1 187 ? 11.043 -10.759 -6.721 1.00 92.88 187 VAL A C 1
ATOM 1480 O O . VAL A 1 187 ? 11.590 -11.510 -5.921 1.00 92.88 187 VAL A O 1
ATOM 1483 N N . ALA A 1 188 ? 10.262 -9.750 -6.345 1.00 91.38 188 ALA A N 1
ATOM 1484 C CA . ALA A 1 188 ? 9.802 -9.541 -4.982 1.00 91.38 188 ALA A CA 1
ATOM 1485 C C . ALA A 1 188 ? 8.350 -10.005 -4.860 1.00 91.38 188 ALA A C 1
ATOM 1487 O O . ALA A 1 188 ? 7.442 -9.431 -5.475 1.00 91.38 188 ALA A O 1
ATOM 1488 N N . GLU A 1 189 ? 8.150 -11.031 -4.043 1.00 88.69 189 GLU A N 1
ATOM 1489 C CA . GLU A 1 189 ? 6.863 -11.656 -3.748 1.00 88.69 189 GLU A CA 1
ATOM 1490 C C . GLU A 1 189 ? 6.714 -11.833 -2.237 1.00 88.69 189 GLU A C 1
ATOM 1492 O O . GLU A 1 189 ? 7.694 -11.791 -1.493 1.00 88.69 189 GLU A O 1
ATOM 1497 N N . ILE A 1 190 ? 5.478 -11.989 -1.765 1.00 85.81 190 ILE A N 1
ATOM 1498 C CA . ILE A 1 190 ? 5.240 -12.297 -0.356 1.00 85.81 190 ILE A CA 1
ATOM 1499 C C . ILE A 1 190 ? 5.391 -13.803 -0.141 1.00 85.81 190 ILE A C 1
ATOM 1501 O O . ILE A 1 190 ? 4.745 -14.600 -0.823 1.00 85.81 190 ILE A O 1
ATOM 1505 N N . ASP A 1 191 ? 6.230 -14.200 0.808 1.00 80.38 191 ASP A N 1
ATOM 1506 C CA . ASP A 1 191 ? 6.337 -15.596 1.208 1.00 80.38 191 ASP A CA 1
ATOM 1507 C C . ASP A 1 191 ? 5.046 -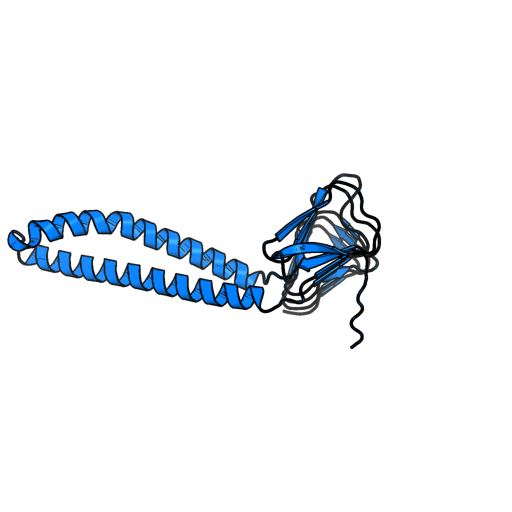15.999 1.950 1.00 80.38 191 ASP A C 1
ATOM 1509 O O . ASP A 1 191 ? 4.690 -15.381 2.959 1.00 80.38 191 ASP A O 1
ATOM 1513 N N . PRO A 1 192 ? 4.308 -17.020 1.477 1.00 71.75 192 PRO A N 1
ATOM 1514 C CA . PRO A 1 192 ? 3.059 -17.446 2.099 1.00 71.75 192 PRO A CA 1
ATOM 1515 C C . PRO A 1 192 ? 3.234 -18.022 3.512 1.00 71.75 192 PRO A C 1
ATOM 1517 O O . PRO A 1 192 ? 2.239 -18.126 4.233 1.00 71.75 192 PRO A O 1
ATOM 1520 N N . ILE A 1 193 ? 4.451 -18.419 3.897 1.00 72.12 193 ILE A N 1
ATOM 1521 C CA . ILE A 1 193 ? 4.769 -19.023 5.194 1.00 72.12 193 ILE A CA 1
ATOM 1522 C C . ILE A 1 193 ? 5.174 -17.944 6.200 1.00 72.12 193 ILE A C 1
ATOM 1524 O O . ILE A 1 193 ? 4.630 -17.904 7.303 1.00 72.12 193 ILE A O 1
ATOM 1528 N N . THR A 1 194 ? 6.117 -17.075 5.832 1.00 75.50 194 THR A N 1
ATOM 1529 C CA . THR A 1 194 ? 6.663 -16.052 6.742 1.00 75.50 194 THR A CA 1
ATOM 1530 C C . THR A 1 194 ? 5.890 -14.733 6.693 1.00 75.50 194 THR A C 1
ATOM 1532 O O . THR A 1 194 ? 5.898 -13.980 7.664 1.00 75.50 194 THR A O 1
ATOM 1535 N N . GLY A 1 195 ? 5.186 -14.450 5.593 1.00 74.50 195 GLY A N 1
ATOM 1536 C CA . GLY A 1 195 ? 4.546 -13.157 5.341 1.00 74.50 195 GLY A CA 1
ATOM 1537 C C . GLY A 1 195 ? 5.540 -12.035 5.018 1.00 74.50 195 GLY A C 1
ATOM 1538 O O . GLY A 1 195 ? 5.128 -10.887 4.839 1.00 74.50 195 GLY A O 1
ATOM 1539 N N . GLU A 1 196 ? 6.836 -12.337 4.939 1.00 81.69 196 GLU A N 1
ATOM 1540 C CA . GLU A 1 196 ? 7.888 -11.386 4.585 1.00 81.69 196 GLU A CA 1
ATOM 1541 C C . GLU A 1 196 ? 8.073 -11.310 3.064 1.00 81.69 196 GLU A C 1
ATOM 1543 O O . GLU A 1 196 ? 7.560 -12.142 2.313 1.00 81.69 196 GLU A O 1
ATOM 1548 N N . ILE A 1 197 ? 8.784 -10.281 2.587 1.00 84.25 197 ILE A N 1
ATOM 1549 C CA . ILE A 1 197 ? 9.171 -10.232 1.174 1.00 84.25 197 ILE A CA 1
ATOM 1550 C C . ILE A 1 197 ? 10.294 -11.240 0.950 1.00 84.25 197 ILE A C 1
ATOM 1552 O O . ILE A 1 197 ? 11.383 -11.087 1.500 1.00 84.25 197 ILE A O 1
ATOM 1556 N N . ALA A 1 198 ? 10.043 -12.209 0.078 1.00 84.19 198 ALA A N 1
ATOM 1557 C CA . ALA A 1 198 ? 11.071 -13.047 -0.507 1.00 84.19 198 ALA A CA 1
ATOM 1558 C C . ALA A 1 198 ? 11.552 -12.415 -1.816 1.00 84.19 198 ALA A C 1
ATOM 1560 O O . ALA A 1 198 ? 10.751 -11.980 -2.648 1.00 84.19 198 ALA A O 1
ATOM 1561 N N . LEU A 1 199 ? 12.873 -12.370 -1.988 1.00 86.00 199 LEU A N 1
ATOM 1562 C CA . LEU A 1 199 ? 13.502 -12.026 -3.257 1.00 86.00 199 LEU A CA 1
ATOM 1563 C C . LEU A 1 199 ? 13.983 -13.306 -3.931 1.00 86.00 199 LEU A C 1
ATOM 1565 O O . LEU A 1 199 ? 14.743 -14.067 -3.333 1.00 86.00 199 LEU A O 1
ATOM 1569 N N . SER A 1 200 ? 13.570 -13.528 -5.173 1.00 86.06 200 SER A N 1
ATOM 1570 C CA . SER A 1 200 ? 14.065 -14.622 -6.008 1.00 86.06 200 SER A CA 1
ATOM 1571 C C . SER A 1 200 ? 14.612 -14.094 -7.331 1.00 86.06 200 SER A C 1
ATOM 1573 O O . SER A 1 200 ? 14.281 -12.992 -7.773 1.00 86.06 200 SER A O 1
ATOM 1575 N N . SER A 1 201 ? 15.474 -14.888 -7.962 1.00 78.94 201 SER A N 1
ATOM 1576 C CA . SER A 1 201 ? 15.979 -14.624 -9.315 1.00 78.94 201 SER A CA 1
ATOM 1577 C C . SER A 1 201 ? 15.287 -15.476 -10.379 1.00 78.94 201 SER A C 1
ATOM 1579 O O . SER A 1 201 ? 15.623 -15.401 -11.557 1.00 78.94 201 SER A O 1
ATOM 1581 N N . ASP A 1 202 ? 14.292 -16.264 -9.981 1.00 73.50 202 ASP A N 1
ATOM 1582 C CA . ASP A 1 202 ? 13.553 -17.128 -10.887 1.00 73.50 202 ASP A CA 1
ATOM 1583 C C . ASP A 1 202 ? 12.344 -16.377 -11.438 1.00 73.50 202 ASP A C 1
ATOM 1585 O O . ASP A 1 202 ? 11.358 -16.115 -10.744 1.00 73.50 202 ASP A O 1
ATOM 1589 N N . LEU A 1 203 ? 12.404 -16.050 -12.729 1.00 68.19 203 LEU A N 1
ATOM 1590 C CA . LEU A 1 203 ? 11.224 -15.669 -13.490 1.00 68.19 203 LEU A CA 1
ATOM 1591 C C . LEU A 1 203 ? 10.391 -16.935 -13.705 1.00 68.19 203 LEU A C 1
ATOM 1593 O O . LEU A 1 203 ? 10.465 -17.562 -14.760 1.00 68.19 203 LEU A O 1
ATOM 1597 N N . ASN A 1 204 ? 9.601 -17.328 -12.705 1.00 54.88 204 ASN A N 1
ATOM 1598 C CA . ASN A 1 204 ? 8.519 -18.282 -12.920 1.00 54.88 204 ASN A CA 1
ATOM 1599 C C . ASN A 1 204 ? 7.483 -17.605 -13.831 1.00 54.88 204 ASN A C 1
ATOM 1601 O O . ASN A 1 204 ? 6.519 -16.964 -13.393 1.00 54.88 204 ASN A O 1
ATOM 1605 N N . GLU A 1 205 ? 7.737 -17.697 -15.135 1.00 41.59 205 GLU A N 1
ATOM 1606 C CA . GLU A 1 205 ? 6.729 -17.571 -16.170 1.00 41.59 205 GLU A CA 1
ATOM 1607 C C . GLU A 1 205 ? 5.771 -18.751 -15.971 1.00 41.59 205 GLU A C 1
ATOM 1609 O O . GLU A 1 205 ? 5.965 -19.831 -16.528 1.00 41.59 205 GLU A O 1
ATOM 1614 N N . GLU A 1 206 ? 4.745 -18.570 -15.129 1.00 37.19 206 GLU A N 1
ATOM 1615 C CA . GLU A 1 206 ? 3.517 -19.348 -15.285 1.00 37.19 206 GLU A CA 1
ATOM 1616 C C . GLU A 1 206 ? 3.041 -19.077 -16.718 1.00 37.19 206 GLU A C 1
ATOM 1618 O O . GLU A 1 206 ? 2.478 -18.024 -17.016 1.00 37.19 206 GLU A O 1
ATOM 1623 N N . LYS A 1 207 ? 3.390 -19.997 -17.621 1.00 28.44 207 LYS A N 1
ATOM 1624 C CA . LYS A 1 207 ? 2.804 -20.123 -18.949 1.00 28.44 207 LYS A CA 1
ATOM 1625 C C . LYS A 1 207 ? 1.303 -20.322 -18.745 1.00 28.44 207 LYS A C 1
ATOM 1627 O O . LYS A 1 207 ? 0.896 -21.400 -18.316 1.00 28.44 207 LYS A O 1
ATOM 1632 N N . GLU A 1 208 ? 0.516 -19.285 -19.010 1.00 30.53 208 GLU A N 1
ATOM 1633 C CA . GLU A 1 208 ? -0.854 -19.465 -19.506 1.00 30.53 208 GLU A CA 1
ATOM 1634 C C . GLU A 1 208 ? -0.808 -19.817 -20.995 1.00 30.53 208 GLU A C 1
ATOM 1636 O O . GLU A 1 208 ? -0.029 -19.169 -21.736 1.00 30.53 208 GLU A O 1
#

Sequence (208 aa):
KGDILAKYIMNASIETYGQIVANREIFQSKIKSKNEIHCKKGRVLGGEIMAAKGIYVGEAGSKGNAKTLLIAGIDFQLQNKLKINDENIKKLKDALKKLKPVHKKLSNMRNYLKADQKEKLTELEFKISETEYGIKSLEAESKEIRKEIYSNKKARIVIYDLVYPGVVLRVFDSQYIVENALAGPVVAEIDPITGEIALSSDLNEEKE

pLDDT: mean 88.16, std 10.27, range [28.44, 96.62]